Protein AF-A0A9D4TEV0-F1 (afdb_monomer)

Structure (mmCIF, N/CA/C/O backbone):
data_AF-A0A9D4TEV0-F1
#
_entry.id   AF-A0A9D4TEV0-F1
#
loop_
_atom_site.group_PDB
_atom_site.id
_atom_site.type_symbol
_atom_site.label_atom_id
_atom_site.label_alt_id
_atom_site.label_comp_id
_atom_site.label_asym_id
_atom_site.label_entity_id
_atom_site.label_seq_id
_atom_site.pdbx_PDB_ins_code
_atom_site.Cartn_x
_atom_site.Cartn_y
_atom_site.Cartn_z
_atom_site.occupancy
_atom_site.B_iso_or_equiv
_atom_site.auth_seq_id
_atom_site.auth_comp_id
_atom_site.auth_asym_id
_atom_site.auth_atom_id
_atom_site.pdbx_PDB_model_num
ATOM 1 N N . MET A 1 1 ? 20.835 -10.184 6.311 1.00 31.31 1 MET A N 1
ATOM 2 C CA . MET A 1 1 ? 21.718 -9.422 5.402 1.00 31.31 1 MET A CA 1
ATOM 3 C C . MET A 1 1 ? 20.992 -8.127 5.092 1.00 31.31 1 MET A C 1
ATOM 5 O O . MET A 1 1 ? 19.995 -8.173 4.388 1.00 31.31 1 MET A O 1
ATOM 9 N N . ASP A 1 2 ? 21.410 -7.017 5.701 1.00 34.00 2 ASP A N 1
ATOM 10 C CA . ASP A 1 2 ? 20.837 -5.696 5.425 1.00 34.00 2 ASP A CA 1
ATOM 11 C C . ASP A 1 2 ? 21.235 -5.275 4.006 1.00 34.00 2 ASP A C 1
ATOM 13 O O . ASP A 1 2 ? 22.388 -4.911 3.760 1.00 34.00 2 ASP A O 1
ATOM 17 N N . GLU A 1 3 ? 20.311 -5.341 3.049 1.00 40.03 3 GLU A N 1
ATOM 18 C CA . GLU A 1 3 ? 20.531 -4.780 1.715 1.00 40.03 3 GLU A CA 1
ATOM 19 C C . GLU A 1 3 ? 20.529 -3.248 1.803 1.00 40.03 3 GLU A C 1
ATOM 21 O O . GLU A 1 3 ? 19.513 -2.577 1.632 1.00 40.03 3 GLU A O 1
ATOM 26 N N . LYS A 1 4 ? 21.713 -2.685 2.074 1.00 40.84 4 LYS A N 1
ATOM 27 C CA . LYS A 1 4 ? 22.049 -1.266 1.903 1.00 40.84 4 LYS A CA 1
ATOM 28 C C . LYS A 1 4 ? 22.038 -0.880 0.415 1.00 40.84 4 LYS A C 1
ATOM 30 O O . LYS A 1 4 ? 23.062 -0.499 -0.147 1.00 40.84 4 LYS A O 1
ATOM 35 N N . GLY A 1 5 ? 20.887 -0.964 -0.241 1.00 58.16 5 GLY A N 1
ATOM 36 C CA . GLY A 1 5 ? 20.654 -0.199 -1.461 1.00 58.16 5 GLY A CA 1
ATOM 37 C C . GLY A 1 5 ? 20.587 1.286 -1.101 1.00 58.16 5 GLY A C 1
ATOM 38 O O . GLY A 1 5 ? 19.909 1.663 -0.145 1.00 58.16 5 GLY A O 1
ATOM 39 N N . SER A 1 6 ? 21.293 2.154 -1.828 1.00 76.38 6 SER A N 1
ATOM 40 C CA . SER A 1 6 ? 21.085 3.598 -1.676 1.00 76.38 6 SER A CA 1
ATOM 41 C C . SER A 1 6 ? 19.653 3.926 -2.110 1.00 76.38 6 SER A C 1
ATOM 43 O O . SER A 1 6 ? 19.313 3.663 -3.268 1.00 76.38 6 SER A O 1
ATOM 45 N N . TRP A 1 7 ? 18.838 4.499 -1.222 1.00 80.56 7 TRP A N 1
ATOM 46 C CA . TRP A 1 7 ? 17.516 5.017 -1.577 1.00 80.56 7 TRP A CA 1
ATOM 47 C C . TRP A 1 7 ? 17.621 5.927 -2.803 1.00 80.56 7 TRP A C 1
ATOM 49 O O . TRP A 1 7 ? 18.523 6.763 -2.892 1.00 80.56 7 TRP A O 1
ATOM 59 N N . LYS A 1 8 ? 16.717 5.737 -3.764 1.00 84.25 8 LYS A N 1
ATOM 60 C CA . LYS A 1 8 ? 16.623 6.575 -4.958 1.00 84.25 8 LYS A CA 1
ATOM 61 C C . LYS A 1 8 ? 15.383 7.435 -4.839 1.00 84.25 8 LYS A C 1
ATOM 63 O O . LYS A 1 8 ? 14.294 6.921 -4.590 1.00 84.25 8 LYS A O 1
ATOM 68 N N . GLU A 1 9 ? 15.565 8.737 -4.997 1.00 84.44 9 GLU A N 1
ATOM 69 C CA . GLU A 1 9 ? 14.445 9.664 -5.031 1.00 84.44 9 GLU A CA 1
ATOM 70 C C . GLU A 1 9 ? 13.618 9.441 -6.295 1.00 84.44 9 GLU A C 1
ATOM 72 O O . GLU A 1 9 ? 14.136 9.167 -7.383 1.00 84.44 9 GLU A O 1
ATOM 77 N N . CYS A 1 10 ? 12.309 9.545 -6.122 1.00 85.81 10 CYS A N 1
ATOM 78 C CA . CYS A 1 10 ? 11.331 9.312 -7.160 1.00 85.81 10 CYS A CA 1
ATOM 79 C C . CYS A 1 10 ? 10.208 10.332 -6.997 1.00 85.81 10 CYS A C 1
ATOM 81 O O . CYS A 1 10 ? 9.623 10.445 -5.920 1.00 85.81 10 CYS A O 1
ATOM 83 N N . THR A 1 11 ? 9.885 11.040 -8.076 1.00 89.50 11 THR A N 1
ATOM 84 C CA . THR A 1 11 ? 8.722 11.931 -8.123 1.00 89.50 11 THR A CA 1
ATOM 85 C C . THR A 1 11 ? 7.598 11.210 -8.839 1.00 89.50 11 THR A C 1
ATOM 87 O O . THR A 1 11 ? 7.809 10.681 -9.932 1.00 89.50 11 THR A O 1
ATOM 90 N N . ALA A 1 12 ? 6.409 11.193 -8.239 1.00 90.00 12 ALA A N 1
ATOM 91 C CA . ALA A 1 12 ? 5.263 10.484 -8.782 1.00 90.00 12 ALA A CA 1
ATOM 92 C C . ALA A 1 12 ? 3.974 11.307 -8.722 1.00 90.00 12 ALA A C 1
ATOM 94 O O . ALA A 1 12 ? 3.809 12.175 -7.869 1.00 90.00 12 ALA A O 1
ATOM 95 N N . THR A 1 13 ? 3.058 11.016 -9.640 1.00 91.56 13 THR A N 1
ATOM 96 C CA . THR A 1 13 ? 1.691 11.542 -9.663 1.00 91.56 13 THR A CA 1
ATOM 97 C C . THR A 1 13 ? 0.725 10.374 -9.741 1.00 91.56 13 THR A C 1
ATOM 99 O O . THR A 1 13 ? 0.861 9.519 -10.618 1.00 91.56 13 THR A O 1
ATOM 102 N N . GLN A 1 14 ? -0.259 10.361 -8.843 1.00 92.06 14 GLN A N 1
ATOM 103 C CA . GLN A 1 14 ? -1.327 9.372 -8.833 1.00 92.06 14 GLN A CA 1
ATOM 104 C C . GLN A 1 14 ? -2.679 10.032 -9.052 1.00 92.06 14 GLN A C 1
ATOM 106 O O . GLN A 1 14 ? -2.994 11.040 -8.424 1.00 92.06 14 GLN A O 1
ATOM 111 N N . ARG A 1 15 ? -3.498 9.406 -9.891 1.00 94.19 15 ARG A N 1
ATOM 112 C CA . ARG A 1 15 ? -4.936 9.645 -9.976 1.00 94.19 15 ARG A CA 1
ATOM 113 C C . ARG A 1 15 ? -5.630 8.374 -9.523 1.00 94.19 15 ARG A C 1
ATOM 115 O O . ARG A 1 15 ? -5.410 7.333 -10.130 1.00 94.19 15 ARG A O 1
ATOM 122 N N . ALA A 1 16 ? -6.414 8.444 -8.456 1.00 92.50 16 ALA A N 1
ATOM 123 C CA . ALA A 1 16 ? -7.110 7.294 -7.889 1.00 92.50 16 ALA A CA 1
ATOM 124 C C . ALA A 1 16 ? -8.613 7.564 -7.815 1.00 92.50 16 ALA A C 1
ATOM 126 O O . ALA A 1 16 ? -9.027 8.695 -7.564 1.00 92.50 16 ALA A O 1
ATOM 127 N N . CYS A 1 17 ? -9.414 6.521 -8.014 1.00 92.31 17 CYS A N 1
ATOM 128 C CA . CYS A 1 17 ? -10.841 6.542 -7.735 1.00 92.31 17 CYS A CA 1
ATOM 129 C C . CYS A 1 17 ? -11.066 6.093 -6.282 1.00 92.31 17 CYS A C 1
ATOM 131 O O . CYS A 1 17 ? -10.630 5.000 -5.918 1.00 92.31 17 CYS A O 1
ATOM 133 N N . PRO A 1 18 ? -11.740 6.894 -5.438 1.00 88.69 18 PRO A N 1
ATOM 134 C CA . PRO A 1 18 ? -12.099 6.461 -4.088 1.00 88.69 18 PRO A CA 1
ATOM 135 C C . PRO A 1 18 ? -13.281 5.483 -4.049 1.00 88.69 18 PRO A C 1
ATOM 137 O O . PRO A 1 18 ? -13.452 4.771 -3.070 1.00 88.69 18 PRO A O 1
ATOM 140 N N . LEU A 1 19 ? -14.136 5.477 -5.077 1.00 88.94 19 LEU A N 1
ATOM 141 C CA . LEU A 1 19 ? -15.405 4.734 -5.061 1.00 88.94 19 LEU A CA 1
ATOM 142 C C . LEU A 1 19 ? -15.269 3.281 -5.530 1.00 88.94 19 LEU A C 1
ATOM 144 O O . LEU A 1 19 ? -16.156 2.463 -5.285 1.00 88.94 19 LEU A O 1
ATOM 148 N N . GLU A 1 20 ? -14.169 2.954 -6.200 1.00 91.75 20 GLU A N 1
ATOM 149 C CA . GLU A 1 20 ? -13.843 1.600 -6.629 1.00 91.75 20 GLU A CA 1
ATOM 150 C C . GLU A 1 20 ? -12.326 1.423 -6.777 1.00 91.75 20 GLU A C 1
ATOM 152 O O . GLU A 1 20 ? -11.626 2.423 -6.958 1.00 91.75 20 GLU A O 1
ATOM 157 N N . PRO A 1 21 ? -11.804 0.180 -6.727 1.00 93.69 21 PRO A N 1
ATOM 158 C CA . PRO A 1 21 ? -10.376 -0.088 -6.869 1.00 93.69 21 PRO A CA 1
ATOM 159 C C . PRO A 1 21 ? -9.843 0.257 -8.259 1.00 93.69 21 PRO A C 1
ATOM 161 O O . PRO A 1 21 ? -9.755 -0.597 -9.143 1.00 93.69 21 PRO A O 1
ATOM 164 N N . ALA A 1 22 ? -9.475 1.523 -8.440 1.00 94.94 22 ALA A N 1
ATOM 165 C CA . ALA A 1 22 ? -8.886 2.024 -9.665 1.00 94.94 22 ALA A CA 1
ATOM 166 C C . ALA A 1 22 ? -7.887 3.154 -9.406 1.00 94.94 22 ALA A C 1
ATOM 168 O O . ALA A 1 22 ? -8.126 4.049 -8.591 1.00 94.94 22 ALA A O 1
ATOM 169 N N . PHE A 1 23 ? -6.768 3.128 -10.125 1.00 95.56 23 PHE A N 1
ATOM 170 C CA . PHE A 1 23 ? -5.803 4.218 -10.155 1.00 95.56 23 PHE A CA 1
ATOM 171 C C . PHE A 1 23 ? -4.889 4.148 -11.381 1.00 95.56 23 PHE A C 1
ATOM 173 O O . PHE A 1 23 ? -4.670 3.090 -11.968 1.00 95.56 23 PHE A O 1
ATOM 180 N N . VAL A 1 24 ? -4.296 5.290 -11.715 1.00 96.50 24 VAL A N 1
ATOM 181 C CA . VAL A 1 24 ? -3.139 5.402 -12.601 1.00 96.50 24 VAL A CA 1
ATOM 182 C C . VAL A 1 24 ? -2.062 6.167 -11.854 1.00 96.50 24 VAL A C 1
ATOM 184 O O . VAL A 1 24 ? -2.284 7.274 -11.361 1.00 96.50 24 VAL A O 1
ATOM 187 N N . TRP A 1 25 ? -0.887 5.568 -11.771 1.00 95.19 25 TRP A N 1
ATOM 188 C CA . TRP A 1 25 ? 0.277 6.113 -11.106 1.00 95.19 25 TRP A CA 1
ATOM 189 C C . TRP A 1 25 ? 1.408 6.221 -12.112 1.00 95.19 25 TRP A C 1
ATOM 191 O O . TRP A 1 25 ? 1.721 5.259 -12.805 1.00 95.19 25 TRP A O 1
ATOM 201 N N . THR A 1 26 ? 2.035 7.387 -12.183 1.00 94.19 26 THR A N 1
ATOM 202 C CA . THR A 1 26 ? 3.215 7.605 -13.019 1.00 94.19 26 THR A CA 1
ATOM 203 C C . THR A 1 26 ? 4.346 8.155 -12.183 1.00 94.19 26 THR A C 1
ATOM 205 O O . THR A 1 26 ? 4.120 8.926 -11.251 1.00 94.19 26 THR A O 1
ATOM 208 N N . ALA A 1 27 ? 5.568 7.773 -12.524 1.00 91.69 27 ALA A N 1
ATOM 209 C CA . ALA A 1 27 ? 6.745 8.155 -11.773 1.00 91.69 27 ALA A CA 1
ATOM 210 C C . ALA A 1 27 ? 7.963 8.379 -12.645 1.00 91.69 27 ALA A C 1
ATOM 212 O O . ALA A 1 27 ? 8.082 7.838 -13.741 1.00 91.69 27 ALA A O 1
ATOM 213 N N . THR A 1 28 ? 8.894 9.172 -12.129 1.00 91.00 28 THR A N 1
ATOM 214 C CA . THR A 1 28 ? 10.223 9.360 -12.700 1.00 91.00 28 THR A CA 1
ATOM 215 C C . THR A 1 28 ? 11.261 9.266 -11.588 1.00 91.00 28 THR A C 1
ATOM 217 O O . THR A 1 28 ? 11.162 9.970 -10.582 1.00 91.00 28 THR A O 1
ATOM 220 N N . ALA A 1 29 ? 12.266 8.415 -11.789 1.00 89.00 29 ALA A N 1
ATOM 221 C CA . ALA A 1 29 ? 13.391 8.235 -10.880 1.00 89.00 29 ALA A CA 1
ATOM 222 C C . ALA A 1 29 ? 14.716 8.346 -11.644 1.00 89.00 29 ALA A C 1
ATOM 224 O O . ALA A 1 29 ? 14.874 7.777 -12.726 1.00 89.00 29 ALA A O 1
ATOM 225 N N . ASN A 1 30 ? 15.686 9.055 -11.066 1.00 86.88 30 ASN A N 1
ATOM 226 C CA . ASN A 1 30 ? 17.046 9.141 -11.598 1.00 86.88 30 ASN A CA 1
ATOM 227 C C . ASN A 1 30 ? 17.943 8.181 -10.810 1.00 86.88 30 ASN A C 1
ATOM 229 O O . ASN A 1 30 ? 18.237 8.409 -9.638 1.00 86.88 30 ASN A O 1
ATOM 233 N N . LEU A 1 31 ? 18.358 7.082 -11.441 1.00 82.69 31 LEU A N 1
ATOM 234 C CA . LEU A 1 31 ? 19.138 6.036 -10.775 1.00 82.69 31 LEU A CA 1
ATOM 235 C C . LEU A 1 31 ? 20.632 6.394 -10.699 1.00 82.69 31 LEU A C 1
ATOM 237 O O . LEU A 1 31 ? 21.294 6.063 -9.710 1.00 82.69 31 LEU A O 1
ATOM 241 N N . ALA A 1 32 ? 21.139 7.087 -11.722 1.00 80.94 32 ALA A N 1
ATOM 242 C CA . ALA A 1 32 ? 22.512 7.574 -11.866 1.00 80.94 32 ALA A CA 1
ATOM 243 C C . ALA A 1 32 ? 22.548 8.766 -12.853 1.00 80.94 32 ALA A C 1
ATOM 245 O O . ALA A 1 32 ? 21.535 9.024 -13.515 1.00 80.94 32 ALA A O 1
ATOM 246 N N . PRO A 1 33 ? 23.677 9.494 -12.997 1.00 81.56 33 PRO A N 1
ATOM 247 C CA . PRO A 1 33 ? 23.829 10.484 -14.062 1.00 81.56 33 PRO A CA 1
ATOM 248 C C . PRO A 1 33 ? 23.479 9.873 -15.423 1.00 81.56 33 PRO A C 1
ATOM 250 O O . PRO A 1 33 ? 23.970 8.799 -15.759 1.00 81.56 33 PRO A O 1
ATOM 253 N N . LEU A 1 34 ? 22.607 10.544 -16.181 1.00 80.38 34 LEU A N 1
ATOM 254 C CA . LEU A 1 34 ? 22.083 10.086 -17.475 1.00 80.38 34 LEU A CA 1
ATOM 255 C C . LEU A 1 34 ? 21.269 8.780 -17.441 1.00 80.38 34 LEU A C 1
ATOM 257 O O . LEU A 1 34 ? 20.930 8.283 -18.505 1.00 80.38 34 LEU A O 1
ATOM 261 N N . VAL A 1 35 ? 20.911 8.224 -16.280 1.00 84.06 35 VAL A N 1
ATOM 262 C CA . VAL A 1 35 ? 20.090 7.003 -16.168 1.00 84.06 35 VAL A CA 1
ATOM 263 C C . VAL A 1 35 ? 18.768 7.351 -15.486 1.00 84.06 35 VAL A C 1
ATOM 265 O O . VAL A 1 35 ? 18.664 7.349 -14.257 1.00 84.06 35 VAL A O 1
ATOM 268 N N . THR A 1 36 ? 17.748 7.646 -16.293 1.00 87.00 36 THR A N 1
ATOM 269 C CA . THR A 1 36 ? 16.389 7.980 -15.835 1.00 87.00 36 THR A CA 1
ATOM 270 C C . THR A 1 36 ? 15.436 6.841 -16.163 1.00 87.00 36 THR A C 1
ATOM 272 O O . THR A 1 36 ? 15.426 6.362 -17.294 1.00 87.00 36 THR A O 1
ATOM 275 N N . VAL A 1 37 ? 14.593 6.442 -15.214 1.00 89.12 37 VAL A N 1
ATOM 276 C CA . VAL A 1 37 ? 13.524 5.461 -15.430 1.00 89.12 37 VAL A CA 1
ATOM 277 C C . VAL A 1 37 ? 12.175 6.129 -15.204 1.00 89.12 37 VAL A C 1
ATOM 279 O O . VAL A 1 37 ? 12.002 6.894 -14.254 1.00 89.12 37 VAL A O 1
ATOM 282 N N . LYS A 1 38 ? 11.219 5.840 -16.086 1.00 90.94 38 LYS A N 1
ATOM 283 C CA . LYS A 1 38 ? 9.821 6.248 -15.958 1.00 90.94 38 LYS A CA 1
ATOM 284 C C . LYS A 1 38 ? 8.953 5.033 -15.665 1.00 90.94 38 LYS A C 1
ATOM 286 O O . LYS A 1 38 ? 9.025 4.056 -16.402 1.00 90.94 38 LYS A O 1
ATOM 291 N N . GLY A 1 39 ? 8.164 5.102 -14.602 1.00 91.31 39 GLY A N 1
ATOM 292 C CA . GLY A 1 39 ? 7.228 4.059 -14.192 1.00 91.31 39 GLY A CA 1
ATOM 293 C C . GLY A 1 39 ? 5.786 4.450 -14.504 1.00 91.31 39 GLY A C 1
ATOM 294 O O . GLY A 1 39 ? 5.434 5.628 -14.434 1.00 91.31 39 GLY A O 1
ATOM 295 N N . CYS A 1 40 ? 4.961 3.465 -14.829 1.00 92.94 40 CYS A N 1
ATOM 296 C CA . CYS A 1 40 ? 3.516 3.556 -14.921 1.00 92.94 40 CYS A CA 1
ATOM 297 C C . CYS A 1 40 ? 2.916 2.281 -14.324 1.00 92.94 40 CYS A C 1
ATOM 299 O O . CYS A 1 40 ? 3.116 1.197 -14.869 1.00 92.94 40 CYS A O 1
ATOM 301 N N . ASP A 1 41 ? 2.179 2.429 -13.231 1.00 93.88 41 ASP A N 1
ATOM 302 C CA . ASP A 1 41 ? 1.374 1.362 -12.649 1.00 93.88 41 ASP A CA 1
ATOM 303 C C . ASP A 1 41 ? -0.092 1.766 -12.763 1.00 93.88 41 ASP A C 1
ATOM 305 O O . ASP A 1 41 ? -0.455 2.913 -12.498 1.00 93.88 41 ASP A O 1
ATOM 309 N N . SER A 1 42 ? -0.948 0.833 -13.153 1.00 95.31 42 SER A N 1
ATOM 310 C CA . SER A 1 42 ? -2.368 1.106 -13.335 1.00 95.31 42 SER A CA 1
ATOM 311 C C . SER A 1 42 ? -3.218 -0.072 -12.902 1.00 95.31 42 SER A C 1
ATOM 313 O O . SER A 1 42 ? -2.868 -1.224 -13.147 1.00 95.31 42 SER A O 1
ATOM 315 N N . LEU A 1 43 ? -4.344 0.245 -12.277 1.00 95.19 43 LEU A N 1
ATOM 316 C CA . LEU A 1 43 ? -5.460 -0.655 -12.047 1.00 95.19 43 LEU A CA 1
ATOM 317 C C . LEU A 1 43 ? -6.690 0.055 -12.608 1.00 95.19 43 LEU A C 1
ATOM 319 O O . LEU A 1 43 ? -7.144 1.036 -12.028 1.00 95.19 43 LEU A O 1
ATOM 323 N N . VAL A 1 44 ? -7.186 -0.377 -13.762 1.00 94.62 44 VAL A N 1
ATOM 324 C CA . VAL A 1 44 ? -8.334 0.244 -14.444 1.00 94.62 44 VAL A CA 1
ATOM 325 C C . VAL A 1 44 ? -9.194 -0.871 -15.016 1.00 94.62 44 VAL A C 1
ATOM 327 O O . VAL A 1 44 ? -8.662 -1.851 -15.532 1.00 94.62 44 VAL A O 1
ATOM 330 N N . ASP A 1 45 ? -10.514 -0.763 -14.868 1.00 91.06 45 ASP A N 1
ATOM 331 C CA . ASP A 1 45 ? -11.470 -1.765 -15.357 1.00 91.06 45 ASP A CA 1
ATOM 332 C C . ASP A 1 45 ? -11.104 -3.202 -14.938 1.00 91.06 45 ASP A C 1
ATOM 334 O O . ASP A 1 45 ? -11.176 -4.148 -15.720 1.00 91.06 45 ASP A O 1
ATOM 338 N N . ASN A 1 46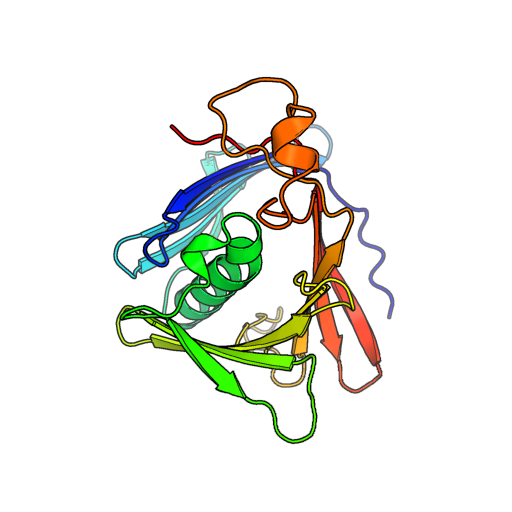 ? -10.688 -3.367 -13.675 1.00 88.38 46 ASN A N 1
ATOM 339 C CA . ASN A 1 46 ? -10.226 -4.626 -13.065 1.00 88.38 46 ASN A CA 1
ATOM 340 C C . ASN A 1 46 ? -8.904 -5.195 -13.597 1.00 88.38 46 ASN A C 1
ATOM 342 O O . ASN A 1 46 ? -8.454 -6.217 -13.069 1.00 88.38 46 ASN A O 1
ATOM 346 N N . THR A 1 47 ? -8.277 -4.542 -14.573 1.00 91.31 47 THR A N 1
ATOM 347 C CA . THR A 1 47 ? -7.021 -4.976 -15.185 1.00 91.31 47 THR A CA 1
ATOM 348 C C . THR A 1 47 ? -5.855 -4.212 -14.578 1.00 91.31 47 THR A C 1
ATOM 350 O O . THR A 1 47 ? -5.871 -2.985 -14.474 1.00 91.31 47 THR A O 1
ATOM 353 N N . GLY A 1 48 ? -4.846 -4.963 -14.149 1.00 91.75 48 GLY A N 1
ATOM 354 C CA . GLY A 1 48 ? -3.644 -4.448 -13.512 1.00 91.75 48 GLY A CA 1
ATOM 355 C C . GLY A 1 48 ? -2.455 -4.520 -14.457 1.00 91.75 48 GLY A C 1
ATOM 356 O O . GLY A 1 48 ? -2.200 -5.563 -15.062 1.00 91.75 48 GLY A O 1
ATOM 357 N N . PHE A 1 49 ? -1.700 -3.433 -14.565 1.00 92.19 49 PHE A N 1
ATOM 358 C CA . PHE A 1 49 ? -0.505 -3.392 -15.396 1.00 92.19 49 PHE A CA 1
ATOM 359 C C . PHE A 1 49 ? 0.572 -2.504 -14.785 1.00 92.19 49 PHE A C 1
ATOM 361 O O . PHE A 1 49 ? 0.296 -1.380 -14.369 1.00 92.19 49 PHE A O 1
ATOM 368 N N . CYS A 1 50 ? 1.802 -3.005 -14.786 1.00 90.75 50 CYS A N 1
ATOM 369 C CA . CYS A 1 50 ? 3.005 -2.301 -14.369 1.00 90.75 50 CYS A CA 1
ATOM 370 C C . CYS A 1 50 ? 3.958 -2.179 -15.558 1.00 90.75 50 CYS A C 1
ATOM 372 O O . CYS A 1 50 ? 4.181 -3.147 -16.289 1.00 90.75 50 CYS A O 1
ATOM 374 N N . SER A 1 51 ? 4.561 -1.009 -15.733 1.00 90.00 51 SER A N 1
ATOM 375 C CA . SER A 1 51 ? 5.520 -0.725 -16.798 1.00 90.00 51 SER A CA 1
ATOM 376 C C . SER A 1 51 ? 6.588 0.244 -16.322 1.00 90.00 51 SER A C 1
ATOM 378 O O . SER A 1 51 ? 6.291 1.293 -15.767 1.00 90.00 51 SER A O 1
ATOM 380 N N . TRP A 1 52 ? 7.843 -0.093 -16.568 1.00 86.00 52 TRP A N 1
ATOM 381 C CA . TRP A 1 52 ? 9.016 0.695 -16.233 1.00 86.00 52 TRP A CA 1
ATOM 382 C C . TRP A 1 52 ? 9.895 0.787 -17.473 1.00 86.00 52 TRP A C 1
ATOM 384 O O . TRP A 1 52 ? 10.291 -0.231 -18.041 1.00 86.00 52 TRP A O 1
ATOM 394 N N . LEU A 1 53 ? 10.193 2.011 -17.897 1.00 81.31 53 LEU A N 1
ATOM 395 C CA . LEU A 1 53 ? 10.912 2.331 -19.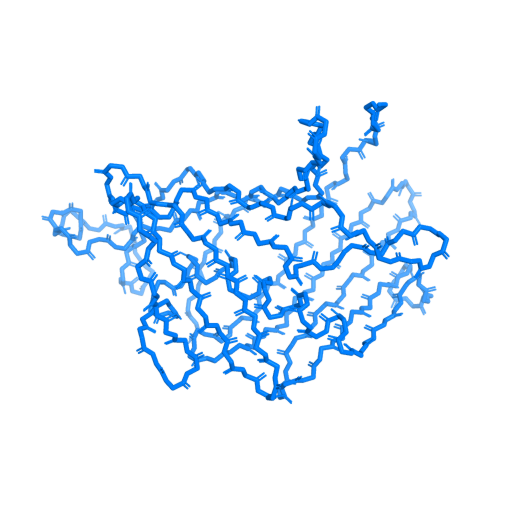126 1.00 81.31 53 LEU A CA 1
ATOM 396 C C . LEU A 1 53 ? 12.177 3.136 -18.807 1.00 81.31 53 LEU A C 1
ATOM 398 O O . LEU A 1 53 ? 12.099 4.217 -18.220 1.00 81.31 53 LEU A O 1
ATOM 402 N N . LEU A 1 54 ? 13.341 2.664 -19.246 1.00 66.31 54 LEU A N 1
ATOM 403 C CA . LEU A 1 54 ? 14.579 3.437 -19.261 1.00 66.31 54 LEU A CA 1
ATOM 404 C C . LEU A 1 54 ? 14.480 4.543 -20.325 1.00 66.31 54 LEU A C 1
ATOM 406 O O . LEU A 1 54 ? 14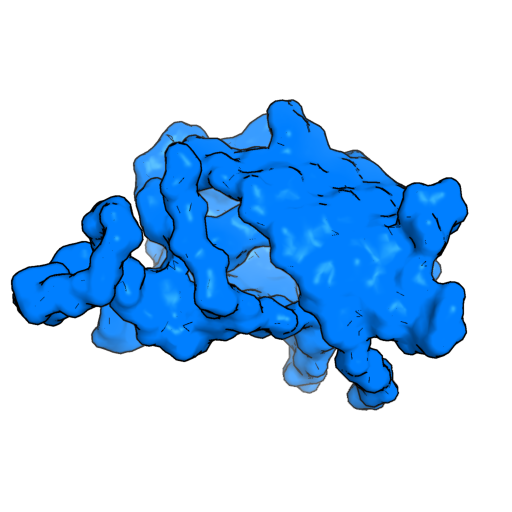.026 4.313 -21.447 1.00 66.31 54 LEU A O 1
ATOM 410 N N . TRP A 1 55 ? 14.829 5.769 -19.936 1.00 69.06 55 TRP A N 1
ATOM 411 C CA . TRP A 1 55 ? 14.655 7.010 -20.706 1.00 69.06 55 TRP A CA 1
ATOM 412 C C . TRP A 1 55 ? 13.229 7.266 -21.217 1.00 69.06 55 TRP A C 1
ATOM 414 O O . TRP A 1 55 ? 13.004 8.167 -22.020 1.00 69.06 55 TRP A O 1
ATOM 424 N N . GLY A 1 56 ? 12.243 6.513 -20.719 1.00 69.62 56 GLY A N 1
ATOM 425 C CA . GLY A 1 56 ? 10.866 6.568 -21.200 1.00 69.62 56 GLY A CA 1
ATOM 426 C C . GLY A 1 56 ? 10.615 5.853 -22.531 1.00 69.62 56 GLY A C 1
ATOM 427 O O . GLY A 1 56 ? 9.525 6.015 -23.068 1.00 69.62 56 GLY A O 1
ATOM 428 N N . SER A 1 57 ? 11.572 5.087 -23.064 1.00 68.94 57 SER A N 1
ATOM 429 C CA . SER A 1 57 ? 11.434 4.424 -24.373 1.00 68.94 57 SER A CA 1
ATOM 430 C C . SER A 1 57 ? 11.929 2.977 -24.415 1.00 68.94 57 SER A C 1
ATOM 432 O O . SER A 1 57 ? 11.395 2.187 -25.188 1.00 68.94 57 SER A O 1
ATOM 434 N N . VAL A 1 58 ? 12.906 2.599 -23.586 1.00 62.38 58 VAL A N 1
ATOM 435 C CA . VAL A 1 58 ? 13.464 1.239 -23.559 1.00 62.38 58 VAL A CA 1
ATOM 436 C C . VAL A 1 58 ? 12.824 0.448 -22.411 1.00 62.38 58 VAL A C 1
ATOM 438 O O . VAL A 1 58 ? 12.993 0.850 -21.260 1.00 62.38 58 VAL A O 1
ATOM 441 N N . PRO A 1 59 ? 12.100 -0.660 -22.657 1.00 76.62 59 PRO A N 1
ATOM 442 C CA . PRO A 1 59 ? 11.490 -1.447 -21.586 1.00 76.62 59 PRO A CA 1
ATOM 443 C C . PRO A 1 59 ? 12.523 -1.971 -20.582 1.00 76.62 59 PRO A C 1
ATOM 445 O O . PRO A 1 59 ? 13.464 -2.663 -20.960 1.00 76.62 59 PRO A O 1
ATOM 448 N N . ALA A 1 60 ? 12.335 -1.646 -19.303 1.00 75.12 60 ALA A N 1
ATOM 449 C CA . ALA A 1 60 ? 13.151 -2.137 -18.192 1.00 75.12 60 ALA A CA 1
ATOM 450 C C . ALA A 1 60 ? 12.434 -3.259 -17.426 1.00 75.12 60 ALA A C 1
ATOM 452 O O . ALA A 1 60 ? 13.032 -4.287 -17.124 1.00 75.12 60 ALA A O 1
ATOM 453 N N . ALA A 1 61 ? 11.142 -3.084 -17.145 1.00 78.31 61 ALA A N 1
ATOM 454 C CA . ALA A 1 61 ? 10.278 -4.121 -16.593 1.00 78.31 61 ALA A CA 1
ATOM 455 C C . ALA A 1 61 ? 8.835 -3.853 -17.017 1.00 78.31 61 ALA A C 1
ATOM 457 O O . ALA A 1 61 ? 8.400 -2.709 -17.030 1.00 78.31 61 ALA A O 1
ATOM 458 N N . SER A 1 62 ? 8.073 -4.885 -17.354 1.00 84.25 62 SER A N 1
ATOM 459 C CA . SER A 1 62 ? 6.630 -4.745 -17.540 1.00 84.25 62 SER A CA 1
ATOM 460 C C . SER A 1 62 ? 5.932 -6.048 -17.198 1.00 84.25 62 SER A C 1
ATOM 462 O O . SER A 1 62 ? 6.539 -7.119 -17.280 1.00 84.25 62 SER A O 1
ATOM 464 N N . GLY A 1 63 ? 4.678 -5.961 -16.780 1.00 82.75 63 GLY A N 1
ATOM 465 C CA . GLY A 1 63 ? 3.907 -7.140 -16.436 1.00 82.75 63 GLY A CA 1
ATOM 466 C C . GLY A 1 63 ? 2.494 -6.803 -16.000 1.00 82.75 63 GLY A C 1
ATOM 467 O O . GLY A 1 63 ? 2.249 -5.788 -15.353 1.00 82.75 63 GLY A O 1
ATOM 468 N N . GLY A 1 64 ? 1.581 -7.694 -16.356 1.00 87.12 64 GLY A N 1
ATOM 469 C CA . GLY A 1 64 ? 0.238 -7.775 -15.798 1.00 87.12 64 GLY A CA 1
ATOM 470 C C . GLY A 1 64 ? -0.032 -9.205 -15.343 1.00 87.12 64 GLY A C 1
ATOM 471 O O . GLY A 1 64 ? 0.903 -9.980 -15.122 1.00 87.12 64 GLY A O 1
ATOM 472 N N . GLY A 1 65 ? -1.307 -9.561 -15.256 1.00 88.81 65 GLY A N 1
ATOM 473 C CA . GLY A 1 65 ? -1.744 -10.884 -14.828 1.00 88.81 65 GLY A CA 1
ATOM 474 C C . GLY A 1 65 ? -2.199 -10.906 -13.375 1.00 88.81 65 GLY A C 1
ATOM 475 O O . GLY A 1 65 ? -2.106 -9.912 -12.651 1.00 88.81 65 GLY A O 1
ATOM 476 N N . ARG A 1 66 ? -2.705 -12.068 -12.961 1.00 89.56 66 ARG A N 1
ATOM 477 C CA . ARG A 1 66 ? -3.494 -12.231 -11.733 1.00 89.56 66 ARG A CA 1
ATOM 478 C C . ARG A 1 66 ? -2.739 -11.806 -10.479 1.00 89.56 66 ARG A C 1
ATOM 480 O O . ARG A 1 66 ? -3.316 -11.190 -9.591 1.00 89.56 66 ARG A O 1
ATOM 487 N N . GLU A 1 67 ? -1.449 -12.105 -10.410 1.00 88.94 67 GLU A N 1
ATOM 488 C CA . GLU A 1 67 ? -0.606 -11.794 -9.259 1.00 88.94 67 GLU A CA 1
ATOM 489 C C . GLU A 1 67 ? -0.333 -10.289 -9.147 1.00 88.94 67 GLU A C 1
ATOM 491 O O . GLU A 1 67 ? -0.384 -9.723 -8.055 1.00 88.94 67 GLU A O 1
ATOM 496 N N . VAL A 1 68 ? -0.095 -9.623 -10.282 1.00 88.50 68 VAL A N 1
ATOM 497 C CA . VAL A 1 68 ? 0.079 -8.163 -10.342 1.00 88.50 68 VAL A CA 1
ATOM 498 C C . VAL A 1 68 ? -1.230 -7.472 -9.970 1.00 88.50 68 VAL A C 1
ATOM 500 O O . VAL A 1 68 ? -1.255 -6.581 -9.127 1.00 88.50 68 VAL A O 1
ATOM 503 N N . GLU A 1 69 ? -2.335 -7.930 -10.543 1.00 92.31 69 GLU A N 1
ATOM 504 C CA . GLU A 1 69 ? -3.693 -7.470 -10.262 1.00 92.31 69 GLU A CA 1
ATOM 505 C C . GLU A 1 69 ? -4.090 -7.587 -8.785 1.00 92.31 69 GLU A C 1
ATOM 507 O O . GLU A 1 69 ? -4.743 -6.687 -8.248 1.00 92.31 69 GLU A O 1
ATOM 512 N N . GLN A 1 70 ? -3.699 -8.678 -8.127 1.00 93.19 70 GLN A N 1
ATOM 513 C CA . GLN A 1 70 ? -3.896 -8.893 -6.695 1.00 93.19 70 GLN A CA 1
ATOM 514 C C . GLN A 1 70 ? -3.100 -7.874 -5.866 1.00 93.19 70 GLN A C 1
ATOM 516 O O . GLN A 1 70 ? -3.677 -7.167 -5.035 1.00 93.19 70 GLN A O 1
ATOM 521 N N . SER A 1 71 ? -1.800 -7.726 -6.137 1.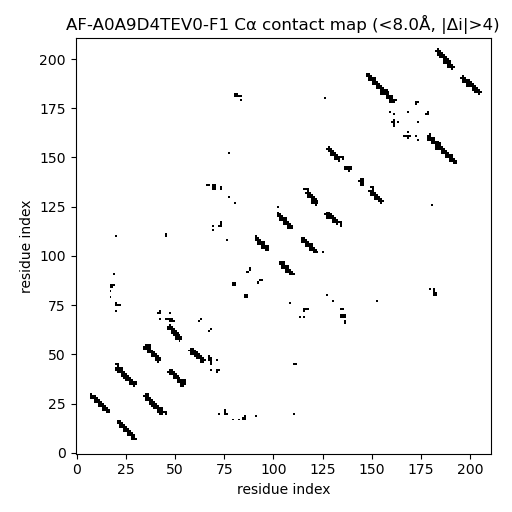00 91.56 71 SER A N 1
ATOM 522 C CA . SER A 1 71 ? -0.948 -6.758 -5.434 1.00 91.56 71 SER A CA 1
ATOM 523 C C . SER A 1 71 ? -1.384 -5.307 -5.674 1.00 91.56 71 SER A C 1
ATOM 525 O O . SER A 1 71 ? -1.366 -4.502 -4.746 1.00 91.56 71 SER A O 1
ATOM 527 N N . LEU A 1 72 ? -1.849 -4.952 -6.876 1.00 93.31 72 LEU A N 1
ATOM 528 C CA . LEU A 1 72 ? -2.349 -3.602 -7.164 1.00 93.31 72 LEU A CA 1
ATOM 529 C C . LEU A 1 72 ? -3.665 -3.292 -6.433 1.00 93.31 72 LEU A C 1
ATOM 531 O O . LEU A 1 72 ? -3.847 -2.160 -5.989 1.00 93.31 72 LEU A O 1
ATOM 535 N N . ARG A 1 73 ? -4.555 -4.277 -6.231 1.00 95.06 73 ARG A N 1
ATOM 536 C CA . ARG A 1 73 ? -5.754 -4.104 -5.382 1.00 95.06 73 ARG A CA 1
ATOM 537 C C . ARG A 1 73 ? -5.380 -3.853 -3.925 1.00 95.06 73 ARG A C 1
ATOM 539 O O . ARG A 1 73 ? -5.952 -2.972 -3.290 1.00 95.06 73 ARG A O 1
ATOM 546 N N . LEU A 1 74 ? -4.396 -4.584 -3.407 1.00 95.06 74 LEU A N 1
ATOM 547 C CA . LEU A 1 74 ? -3.882 -4.368 -2.053 1.00 95.06 74 LEU A CA 1
ATOM 548 C C . LEU A 1 74 ? -3.144 -3.041 -1.911 1.00 95.06 74 LEU A C 1
ATOM 550 O O . LEU A 1 74 ? -3.245 -2.409 -0.867 1.00 95.06 74 LEU A O 1
ATOM 554 N N . ARG A 1 75 ? -2.445 -2.585 -2.955 1.00 94.81 75 ARG A N 1
ATOM 555 C CA . ARG A 1 75 ? -1.874 -1.237 -2.999 1.00 94.81 75 ARG A CA 1
ATOM 556 C C . ARG A 1 75 ? -2.968 -0.176 -2.941 1.00 94.81 75 ARG A C 1
ATOM 558 O O . ARG A 1 75 ? -2.874 0.725 -2.118 1.00 94.81 75 ARG A O 1
ATOM 565 N N . TRP A 1 76 ? -4.017 -0.306 -3.754 1.00 95.44 76 TRP A N 1
ATOM 566 C CA . TRP A 1 76 ? -5.163 0.602 -3.686 1.00 95.44 76 TRP A CA 1
ATOM 567 C C . TRP A 1 76 ? -5.780 0.611 -2.279 1.00 95.44 76 TRP A C 1
ATOM 569 O O . TRP A 1 76 ? -5.988 1.682 -1.719 1.00 95.44 76 TRP A O 1
ATOM 579 N N . LEU A 1 77 ? -5.977 -0.562 -1.664 1.00 96.31 77 LEU A N 1
ATOM 580 C CA . LEU A 1 77 ? -6.504 -0.673 -0.299 1.00 96.31 77 LEU A CA 1
ATOM 581 C C . LEU A 1 77 ? -5.566 -0.038 0.743 1.00 96.31 77 LEU A C 1
ATOM 583 O O . LEU A 1 77 ? -6.031 0.655 1.644 1.00 96.31 77 LEU A O 1
ATOM 587 N N . ALA A 1 78 ? -4.250 -0.215 0.598 1.00 95.50 78 ALA A N 1
ATOM 588 C CA . ALA A 1 78 ? -3.251 0.406 1.465 1.00 95.50 78 ALA A CA 1
ATOM 589 C C . ALA A 1 78 ? -3.266 1.934 1.382 1.00 95.50 78 ALA A C 1
ATOM 591 O O . ALA A 1 78 ? -2.971 2.608 2.366 1.00 95.50 78 ALA A O 1
ATOM 592 N N . GLU A 1 79 ? -3.558 2.476 0.204 1.00 94.12 79 GLU A N 1
ATOM 593 C CA . GLU A 1 79 ? -3.575 3.912 -0.061 1.00 94.12 79 GLU A CA 1
ATOM 594 C C . GLU A 1 79 ? -4.967 4.535 0.148 1.00 94.12 79 GLU A C 1
ATOM 596 O O . GLU A 1 79 ? -5.086 5.757 0.224 1.00 94.12 79 GLU A O 1
ATOM 601 N N . ALA A 1 80 ? -6.016 3.724 0.333 1.00 93.12 80 ALA A N 1
ATOM 602 C CA . ALA A 1 80 ? -7.380 4.178 0.612 1.00 93.12 80 ALA A CA 1
ATOM 603 C C . ALA A 1 80 ? -7.492 5.000 1.912 1.00 93.12 80 ALA A C 1
ATOM 605 O O . ALA A 1 80 ? -8.404 5.810 2.051 1.00 93.12 80 ALA A O 1
ATOM 606 N N . VAL A 1 81 ? -6.525 4.889 2.831 1.00 91.94 81 VAL A N 1
ATOM 607 C CA . VAL A 1 81 ? -6.399 5.764 4.018 1.00 91.94 81 VAL A CA 1
ATOM 608 C C . VAL A 1 81 ? -6.211 7.246 3.667 1.00 91.94 81 VAL A C 1
ATOM 610 O O . VAL A 1 81 ? -6.494 8.116 4.487 1.00 91.94 81 VAL A O 1
ATOM 613 N N . CYS A 1 82 ? -5.752 7.552 2.451 1.00 87.31 82 CYS A N 1
ATOM 614 C CA . CYS A 1 82 ? -5.662 8.917 1.929 1.00 87.31 82 CYS A CA 1
ATOM 615 C C . CYS A 1 82 ? -7.024 9.459 1.469 1.00 87.31 82 CYS A C 1
ATOM 617 O O . CYS A 1 82 ? -7.162 10.661 1.248 1.00 87.31 82 CYS A O 1
ATOM 619 N N . PHE A 1 83 ? -8.022 8.582 1.324 1.00 86.31 83 PHE A N 1
ATOM 620 C CA . PHE A 1 83 ? -9.378 8.890 0.878 1.00 86.31 83 PHE A CA 1
ATOM 621 C C . PHE A 1 83 ? -10.390 8.157 1.772 1.00 86.31 83 PHE A C 1
ATOM 623 O O . PHE A 1 83 ? -10.991 7.186 1.322 1.00 86.31 83 PHE A O 1
ATOM 630 N N . PRO A 1 84 ? -10.596 8.559 3.039 1.00 82.88 84 PRO A N 1
ATOM 631 C CA . PRO A 1 84 ? -11.273 7.701 4.022 1.00 82.88 84 PRO A CA 1
ATOM 632 C C . PRO A 1 84 ? -12.688 7.235 3.654 1.00 82.88 84 PRO A C 1
ATOM 634 O O . PRO A 1 84 ? -13.113 6.173 4.099 1.00 82.88 84 PRO A O 1
ATOM 637 N N . GLN A 1 85 ? -13.395 7.940 2.767 1.00 85.19 85 GLN A N 1
ATOM 638 C CA . GLN A 1 85 ? -14.653 7.464 2.186 1.00 85.19 85 GLN A CA 1
ATOM 639 C C . GLN A 1 85 ? -14.526 6.129 1.423 1.00 85.19 85 GLN A C 1
ATOM 641 O O . GLN A 1 85 ? -15.488 5.370 1.370 1.00 85.19 85 GLN A O 1
ATOM 646 N N . ALA A 1 86 ? -13.351 5.819 0.868 1.00 91.06 86 ALA A N 1
ATOM 647 C CA . ALA A 1 86 ? -13.043 4.557 0.191 1.00 91.06 86 ALA A CA 1
ATOM 648 C C . ALA A 1 86 ? -13.0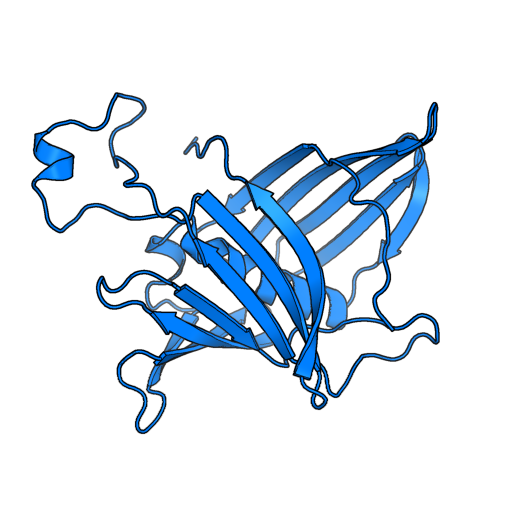14 3.356 1.150 1.00 91.06 86 ALA A C 1
ATOM 650 O O . ALA A 1 86 ? -13.138 2.214 0.712 1.00 91.06 86 ALA A O 1
ATOM 651 N N . LEU A 1 87 ? -12.854 3.613 2.454 1.00 92.81 87 LEU A N 1
ATOM 652 C CA . LEU A 1 87 ? -12.829 2.593 3.502 1.00 92.81 87 LEU A CA 1
ATOM 653 C C . LEU A 1 87 ? -14.218 2.305 4.091 1.00 92.81 87 LEU A C 1
ATOM 655 O O . LEU A 1 87 ? -14.351 1.402 4.916 1.00 92.81 87 LEU A O 1
ATOM 659 N N . LEU A 1 88 ? -15.263 3.030 3.677 1.00 92.88 88 LEU A N 1
ATOM 660 C CA . LEU A 1 88 ? -16.626 2.740 4.116 1.00 92.88 88 LEU A CA 1
ATOM 661 C C . LEU A 1 88 ? -17.107 1.387 3.560 1.00 92.88 88 LEU A C 1
ATOM 663 O O . LEU A 1 88 ? -16.770 1.035 2.423 1.00 92.88 88 LEU A O 1
ATOM 667 N N . PRO A 1 89 ? -17.932 0.637 4.320 1.00 95.12 89 PRO A N 1
ATOM 668 C CA . PRO A 1 89 ? -18.587 -0.555 3.803 1.00 95.12 89 PRO A CA 1
ATOM 669 C C . PRO A 1 89 ? -19.312 -0.260 2.487 1.00 95.12 89 PRO A C 1
ATOM 671 O O . PRO A 1 89 ? -20.058 0.713 2.368 1.00 95.12 89 PRO A O 1
ATOM 674 N N . SER A 1 90 ? -19.088 -1.105 1.489 1.00 94.25 90 SER A N 1
ATOM 675 C CA . SER A 1 90 ? -19.625 -0.931 0.144 1.00 94.25 90 SER A CA 1
ATOM 676 C C . SER A 1 90 ? -19.932 -2.283 -0.493 1.00 94.25 90 SER A C 1
ATOM 678 O O . SER A 1 90 ? -19.778 -3.338 0.121 1.00 94.25 90 SER A O 1
ATOM 680 N N . ARG A 1 91 ? -20.331 -2.272 -1.769 1.00 93.75 91 ARG A N 1
ATOM 681 C CA . ARG A 1 91 ? -20.492 -3.506 -2.555 1.00 93.75 91 ARG A CA 1
ATOM 682 C C . ARG A 1 91 ? -19.182 -4.287 -2.748 1.00 93.75 91 ARG A C 1
ATOM 684 O O . ARG A 1 91 ? -19.242 -5.456 -3.110 1.00 93.75 91 ARG A O 1
ATOM 691 N N . PHE A 1 92 ? -18.024 -3.647 -2.558 1.00 95.00 92 PHE A N 1
ATOM 692 C CA . PHE A 1 92 ? -16.706 -4.250 -2.791 1.00 95.00 92 PHE A CA 1
ATOM 693 C C . PHE A 1 92 ? -15.921 -4.496 -1.507 1.00 95.00 92 PHE A C 1
ATOM 695 O O . PHE A 1 92 ? -15.153 -5.451 -1.444 1.00 95.00 92 PHE A O 1
ATOM 702 N N . LEU A 1 93 ? -16.096 -3.636 -0.504 1.00 97.19 93 LEU A N 1
ATOM 703 C CA . LEU A 1 93 ? -15.340 -3.664 0.740 1.00 97.19 93 LEU A CA 1
ATOM 704 C C . LEU A 1 93 ? -16.270 -3.970 1.910 1.00 97.19 93 LEU A C 1
ATOM 706 O O . LEU A 1 93 ? -17.253 -3.263 2.130 1.00 97.19 93 LEU A O 1
ATOM 710 N N . ARG A 1 94 ? -15.917 -4.987 2.692 1.00 97.62 94 ARG A N 1
ATOM 711 C CA . ARG A 1 94 ? -16.531 -5.259 3.995 1.00 97.62 94 ARG A CA 1
ATOM 712 C C . ARG A 1 94 ? -15.462 -5.362 5.074 1.00 97.62 94 ARG A C 1
ATOM 714 O O . ARG A 1 94 ? -14.300 -5.626 4.769 1.00 97.62 94 ARG A O 1
ATOM 721 N N . TRP A 1 95 ? -15.891 -5.209 6.318 1.00 98.19 95 TRP A N 1
ATOM 722 C CA . TRP A 1 95 ? -15.037 -5.307 7.493 1.00 98.19 95 TRP A CA 1
ATOM 723 C C . TRP A 1 95 ? -15.475 -6.471 8.376 1.00 98.19 95 TRP A C 1
ATOM 725 O O . TRP A 1 95 ? -16.668 -6.659 8.613 1.00 98.19 95 TRP A O 1
ATOM 735 N N . GLU A 1 96 ? -14.505 -7.242 8.851 1.00 98.06 96 GLU A N 1
ATOM 736 C CA . GLU A 1 96 ? -14.670 -8.355 9.784 1.00 98.06 96 GLU A CA 1
ATOM 737 C C . GLU A 1 96 ? -13.895 -8.017 11.072 1.00 98.06 96 GLU A C 1
ATOM 739 O O . GLU A 1 96 ? -12.783 -7.486 11.023 1.00 98.06 96 GLU A O 1
ATOM 744 N N . ALA A 1 97 ? -14.495 -8.263 12.240 1.00 97.25 97 ALA A N 1
ATOM 745 C CA . ALA A 1 97 ? -13.821 -8.034 13.517 1.00 97.25 97 ALA A CA 1
ATOM 746 C C . ALA A 1 97 ? -12.697 -9.061 13.718 1.00 97.25 97 ALA A C 1
ATOM 748 O O . ALA A 1 97 ? -12.871 -10.238 13.400 1.00 97.25 97 ALA A O 1
ATOM 749 N N . VAL A 1 98 ? -11.569 -8.632 14.290 1.00 97.31 98 VAL A N 1
ATOM 750 C CA . VAL A 1 98 ? -10.492 -9.543 14.696 1.00 97.31 98 VAL A CA 1
ATOM 751 C C . VAL A 1 98 ? -10.697 -9.907 16.166 1.00 97.31 98 VAL A C 1
ATOM 753 O O . VAL A 1 98 ? -10.701 -9.043 17.043 1.00 97.31 98 VAL A O 1
ATOM 756 N N . GLU A 1 99 ? -10.905 -11.193 16.446 1.00 95.12 99 GLU A N 1
ATOM 757 C CA . GLU A 1 99 ? -11.222 -11.671 17.794 1.00 95.12 99 GLU A CA 1
ATOM 758 C C . GLU A 1 99 ? -10.131 -11.288 18.810 1.00 95.12 99 GLU A C 1
ATOM 760 O O . GLU A 1 99 ? -8.938 -11.504 18.588 1.00 95.12 99 GLU A O 1
ATOM 765 N N . GLY A 1 100 ? -10.548 -10.695 19.933 1.00 94.31 100 GLY A N 1
ATOM 766 C CA . GLY A 1 100 ? -9.644 -10.262 21.001 1.00 94.31 100 GLY A CA 1
ATOM 767 C C . GLY A 1 100 ? -8.761 -9.052 20.665 1.00 94.31 100 GLY A C 1
ATOM 768 O O . GLY A 1 100 ? -7.862 -8.747 21.445 1.00 94.31 100 GLY A O 1
ATOM 769 N N . GLN A 1 101 ? -8.990 -8.364 19.538 1.00 94.94 101 GLN A N 1
ATOM 770 C CA . GLN A 1 101 ? -8.201 -7.207 19.098 1.00 94.94 101 GLN A CA 1
ATOM 771 C C . GLN A 1 101 ? -9.098 -5.985 18.836 1.00 94.94 101 GLN A C 1
ATOM 773 O O . GLN A 1 101 ? -9.517 -5.733 17.712 1.00 94.94 101 GLN A O 1
ATOM 778 N N . GLU A 1 102 ? -9.373 -5.182 19.867 1.00 93.19 102 GLU A N 1
ATOM 779 C CA . GLU A 1 102 ? -10.290 -4.027 19.763 1.00 93.19 102 GLU A CA 1
ATOM 780 C C . GLU A 1 102 ? -9.824 -2.933 18.787 1.00 93.19 102 GLU A C 1
ATOM 782 O O . GLU A 1 102 ? -10.645 -2.216 18.224 1.00 93.19 102 GLU A O 1
ATOM 787 N N . GLN A 1 103 ? -8.511 -2.801 18.574 1.00 96.19 103 GLN A N 1
ATOM 788 C CA . GLN A 1 103 ? -7.924 -1.822 17.649 1.00 96.19 103 GLN A CA 1
ATOM 789 C C . GLN A 1 103 ? -7.587 -2.430 16.282 1.00 96.19 103 GLN A C 1
ATOM 791 O O . GLN A 1 103 ? -6.833 -1.819 15.522 1.00 96.19 103 GLN A O 1
ATOM 796 N N . GLU A 1 104 ? -8.099 -3.622 15.958 1.00 97.94 104 GLU A N 1
ATOM 797 C CA . GLU A 1 104 ? -7.867 -4.266 14.667 1.00 97.94 104 GLU A CA 1
ATOM 798 C C . GLU A 1 104 ? -9.159 -4.703 13.974 1.00 97.94 104 GLU A C 1
ATOM 800 O O . GLU A 1 104 ? -10.107 -5.175 14.596 1.00 97.94 104 GLU A O 1
ATOM 805 N N . ALA A 1 105 ? -9.173 -4.579 12.649 1.00 98.06 105 ALA A N 1
ATOM 806 C CA . ALA A 1 105 ? -10.256 -5.071 11.808 1.00 98.06 105 ALA A CA 1
ATOM 807 C C . ALA A 1 105 ? -9.697 -5.612 10.489 1.00 98.06 105 ALA A C 1
ATOM 809 O O . ALA A 1 105 ? -8.744 -5.062 9.930 1.00 98.06 105 ALA A O 1
ATOM 810 N N . GLU A 1 106 ? -10.290 -6.686 9.979 1.00 98.44 106 GLU A N 1
ATOM 811 C CA . GLU A 1 106 ? -9.944 -7.256 8.684 1.00 98.44 106 GLU A CA 1
ATOM 812 C C . GLU A 1 106 ? -10.806 -6.618 7.590 1.00 98.44 106 GLU A C 1
ATOM 814 O O . GLU A 1 106 ? -12.029 -6.749 7.569 1.00 98.44 106 GLU A O 1
ATOM 819 N N . ALA A 1 107 ? -10.155 -5.929 6.662 1.00 98.25 107 ALA A N 1
ATOM 820 C CA . ALA A 1 107 ? -10.747 -5.470 5.420 1.00 98.25 107 ALA A CA 1
ATOM 821 C C . ALA A 1 107 ? -10.756 -6.621 4.412 1.00 98.25 107 ALA A C 1
ATOM 823 O O . ALA A 1 107 ? -9.701 -7.161 4.069 1.00 98.25 107 ALA A O 1
ATOM 824 N N . VAL A 1 108 ? -11.935 -6.950 3.885 1.00 98.19 108 VAL A N 1
ATOM 825 C CA . VAL A 1 108 ? -12.088 -7.905 2.786 1.00 98.19 108 VAL A CA 1
ATOM 826 C C . VAL A 1 108 ? -12.587 -7.174 1.549 1.00 98.19 108 VAL A C 1
ATOM 828 O O . VAL A 1 108 ? -13.736 -6.727 1.495 1.00 98.19 108 VAL A O 1
ATOM 831 N N . LEU A 1 109 ? -11.714 -7.066 0.549 1.00 97.38 109 LEU A N 1
ATOM 832 C CA . LEU A 1 109 ? -11.968 -6.374 -0.708 1.00 97.38 109 LEU A CA 1
ATOM 833 C C . LEU A 1 109 ? -12.174 -7.394 -1.829 1.00 97.38 109 LEU A C 1
ATOM 835 O O . LEU A 1 109 ? -11.279 -8.174 -2.141 1.00 97.38 109 LEU A O 1
ATOM 839 N N . THR A 1 110 ? -13.342 -7.376 -2.467 1.00 96.06 110 THR A N 1
ATOM 840 C CA . THR A 1 110 ? -13.652 -8.211 -3.635 1.00 96.06 110 THR A CA 1
ATOM 841 C C . THR A 1 110 ? -13.987 -7.336 -4.835 1.00 96.06 110 THR A C 1
ATOM 843 O O . THR A 1 110 ? -14.973 -6.602 -4.824 1.00 96.06 110 THR A O 1
ATOM 846 N N . TYR A 1 111 ? -13.173 -7.423 -5.888 1.00 92.94 111 TYR A N 1
ATOM 847 C CA . TYR A 1 111 ? -13.341 -6.621 -7.100 1.00 92.94 111 TYR A CA 1
ATOM 848 C C . TYR A 1 111 ? -12.810 -7.363 -8.331 1.00 92.94 111 TYR A C 1
ATOM 850 O O . TYR A 1 111 ? -11.678 -7.853 -8.329 1.00 92.94 111 TYR A O 1
ATOM 858 N N . GLY A 1 112 ? -13.624 -7.474 -9.384 1.00 88.62 112 GLY A N 1
ATOM 859 C CA . GLY A 1 112 ? -13.244 -8.172 -10.620 1.00 88.62 112 GLY A CA 1
ATOM 860 C C . GLY A 1 112 ? -12.967 -9.665 -10.441 1.00 88.62 112 GL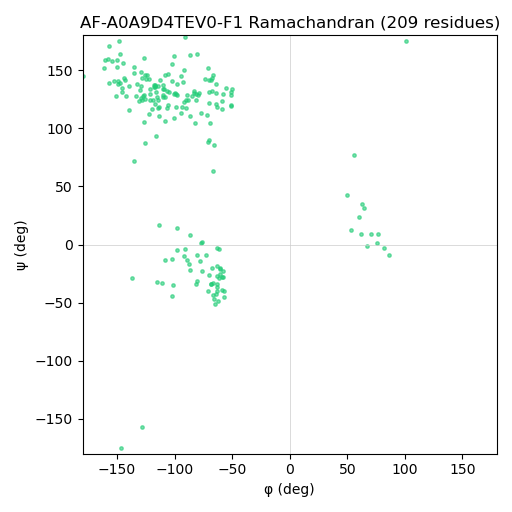Y A C 1
ATOM 861 O O . GLY A 1 112 ? -12.045 -10.189 -11.052 1.00 88.62 112 GLY A O 1
ATOM 862 N N . GLY A 1 113 ? -13.702 -10.340 -9.550 1.00 88.75 113 GLY A N 1
ATOM 863 C CA . GLY A 1 113 ? -13.526 -11.772 -9.271 1.00 88.75 113 GLY A CA 1
ATOM 864 C C . GLY A 1 113 ? -12.303 -12.126 -8.415 1.00 88.75 113 GLY A C 1
ATOM 865 O O . GLY A 1 113 ? -12.090 -13.300 -8.123 1.00 88.75 113 GLY A O 1
ATOM 866 N N . VAL A 1 114 ? -11.522 -11.133 -7.981 1.00 91.38 114 VAL A N 1
ATOM 867 C CA . VAL A 1 114 ? -10.385 -11.308 -7.069 1.00 91.38 114 VAL A CA 1
ATOM 868 C C . VAL A 1 114 ? -10.779 -10.809 -5.683 1.00 91.38 114 VAL A C 1
ATOM 870 O O . VAL A 1 114 ? -11.310 -9.706 -5.547 1.00 91.38 114 VAL A O 1
ATOM 873 N N . CYS A 1 115 ? -10.517 -11.627 -4.665 1.00 95.38 115 CYS A N 1
ATOM 874 C CA . CYS A 1 115 ? -10.721 -11.304 -3.257 1.00 95.38 115 CYS A CA 1
ATOM 875 C C . CYS A 1 115 ? -9.355 -11.162 -2.582 1.00 95.38 115 CYS A C 1
ATOM 877 O O . CYS A 1 115 ? -8.520 -12.053 -2.725 1.00 95.38 115 CYS A O 1
ATOM 879 N N . VAL A 1 116 ? -9.141 -10.054 -1.875 1.00 96.19 116 VAL A N 1
ATOM 880 C CA . VAL A 1 116 ? -7.932 -9.793 -1.087 1.00 96.19 116 VAL A CA 1
ATOM 881 C C . VAL A 1 116 ? -8.307 -9.363 0.323 1.00 96.19 116 VAL A C 1
ATOM 883 O O . VAL A 1 116 ? -9.347 -8.732 0.538 1.00 96.19 116 VAL A O 1
ATOM 886 N N . ARG A 1 117 ? -7.452 -9.705 1.283 1.00 97.94 117 ARG A N 1
ATOM 887 C CA . ARG A 1 117 ? -7.663 -9.457 2.708 1.00 97.94 117 ARG A CA 1
ATOM 888 C C . ARG A 1 117 ? -6.502 -8.681 3.304 1.00 97.94 117 ARG A C 1
ATOM 890 O O . ARG A 1 117 ? -5.345 -8.913 2.955 1.00 97.94 117 ARG A O 1
ATOM 897 N N . ALA A 1 118 ? -6.793 -7.765 4.216 1.00 98.19 118 ALA A N 1
ATOM 898 C CA . ALA A 1 118 ? -5.768 -7.059 4.973 1.00 98.19 118 ALA A CA 1
ATOM 899 C C . ALA A 1 118 ? -6.276 -6.685 6.363 1.00 98.19 118 ALA A C 1
ATOM 901 O O . ALA A 1 118 ? -7.400 -6.217 6.510 1.00 98.19 118 ALA A O 1
ATOM 902 N N . ILE A 1 119 ? -5.436 -6.843 7.383 1.00 98.50 119 ILE A N 1
ATOM 903 C CA . ILE A 1 119 ? -5.759 -6.413 8.742 1.00 98.50 119 ILE A CA 1
ATOM 904 C C . ILE A 1 119 ? -5.246 -4.992 8.935 1.00 98.50 119 ILE A C 1
ATOM 906 O O . ILE A 1 119 ? -4.048 -4.727 8.797 1.00 98.50 119 ILE A O 1
ATOM 910 N N . PHE A 1 120 ? -6.152 -4.090 9.285 1.00 98.38 120 PHE A N 1
ATOM 911 C CA . PHE A 1 120 ? -5.827 -2.742 9.718 1.00 98.38 120 PHE A CA 1
ATOM 912 C C . PHE A 1 120 ? -5.708 -2.705 11.232 1.00 98.38 120 PHE A C 1
ATOM 914 O O . PHE A 1 120 ? -6.508 -3.312 11.937 1.00 98.38 120 PHE A O 1
ATOM 921 N N . ARG A 1 121 ? -4.716 -1.957 11.713 1.00 97.94 121 ARG A N 1
ATOM 922 C CA . ARG A 1 121 ? -4.587 -1.547 13.109 1.00 97.94 121 ARG A CA 1
ATOM 923 C C . ARG A 1 121 ? -4.835 -0.052 13.197 1.00 97.94 121 ARG A C 1
ATOM 925 O O . ARG A 1 121 ? -4.227 0.707 12.436 1.00 97.94 121 ARG A O 1
ATOM 932 N N . PHE A 1 122 ? -5.642 0.359 14.157 1.00 95.62 122 PHE A N 1
ATOM 933 C CA . PHE A 1 122 ? -5.931 1.754 14.455 1.00 95.62 122 PHE A CA 1
ATOM 934 C C . PHE A 1 122 ? -5.133 2.213 15.682 1.00 95.62 122 PHE A C 1
ATOM 936 O O . PHE A 1 122 ? -4.647 1.394 16.461 1.00 95.62 122 PHE A O 1
ATOM 943 N N . ASP A 1 123 ? -4.883 3.515 15.803 1.00 93.88 123 ASP A N 1
ATOM 944 C CA . ASP A 1 123 ? -4.293 4.091 17.012 1.00 93.88 123 ASP A CA 1
ATOM 945 C C . ASP A 1 123 ? -5.372 4.528 18.014 1.00 93.88 123 ASP A C 1
ATOM 947 O O . ASP A 1 123 ? -6.565 4.453 17.748 1.00 93.88 123 ASP A O 1
ATOM 951 N N . ARG A 1 124 ? -4.948 5.036 19.177 1.00 91.88 124 ARG A N 1
ATOM 952 C CA . ARG A 1 124 ? -5.847 5.547 20.231 1.00 91.88 124 ARG A CA 1
ATOM 953 C C . ARG A 1 124 ? -6.731 6.740 19.822 1.00 91.88 124 ARG A C 1
ATOM 955 O O . ARG A 1 124 ? -7.457 7.254 20.664 1.00 91.88 124 ARG A O 1
ATOM 962 N N . PHE A 1 125 ? -6.565 7.254 18.606 1.00 88.31 125 PHE A N 1
ATOM 963 C CA . PHE A 1 125 ? -7.363 8.331 18.025 1.00 88.31 125 PHE A CA 1
ATOM 964 C C . PHE A 1 125 ? -8.196 7.825 16.835 1.00 88.31 125 PHE A C 1
ATOM 966 O O . PHE A 1 125 ? -8.620 8.635 16.014 1.00 88.31 125 PHE A O 1
ATOM 973 N N . ASP A 1 126 ? -8.362 6.505 16.705 1.00 88.19 126 ASP A N 1
ATOM 974 C CA . ASP A 1 126 ? -9.106 5.823 15.640 1.00 88.19 126 ASP A CA 1
ATOM 975 C C . ASP A 1 126 ? -8.565 6.084 14.224 1.00 88.19 126 ASP A C 1
ATOM 977 O O . ASP A 1 126 ? -9.264 5.942 13.220 1.00 88.19 126 ASP A O 1
ATOM 981 N N . ARG A 1 127 ? -7.280 6.445 14.111 1.00 90.75 127 ARG A N 1
ATOM 982 C CA . ARG A 1 127 ? -6.612 6.650 12.818 1.00 90.75 127 ARG A CA 1
ATOM 983 C C . ARG A 1 127 ? -5.906 5.377 12.391 1.00 90.75 127 ARG A C 1
ATOM 985 O O . ARG A 1 127 ? -5.334 4.677 13.225 1.00 90.75 127 ARG A O 1
ATOM 992 N N . ALA A 1 128 ? -5.877 5.103 11.089 1.00 93.62 128 ALA A N 1
ATOM 993 C CA . ALA A 1 128 ? -5.128 3.973 10.552 1.00 93.62 128 ALA A CA 1
ATOM 994 C C . ALA A 1 128 ? -3.641 4.101 10.927 1.00 93.62 128 ALA A C 1
ATOM 996 O O . ALA A 1 128 ? -2.963 5.037 10.523 1.00 93.62 128 ALA A O 1
ATOM 997 N N . ALA A 1 129 ? -3.122 3.156 11.704 1.00 96.44 129 ALA A N 1
ATOM 998 C CA . ALA A 1 129 ? -1.738 3.153 12.173 1.00 96.44 129 ALA A CA 1
ATOM 999 C C . ALA A 1 129 ? -0.864 2.190 11.364 1.00 96.44 129 ALA A C 1
ATOM 1001 O O . ALA A 1 129 ? 0.316 2.453 11.126 1.00 96.44 129 ALA A O 1
ATOM 1002 N N . SER A 1 130 ? -1.436 1.064 10.935 1.00 97.62 130 SER A N 1
ATOM 1003 C CA . SER A 1 130 ? -0.790 0.151 9.994 1.00 97.62 130 SER A CA 1
ATOM 1004 C C . SER A 1 130 ? -1.797 -0.733 9.273 1.00 97.62 130 SER A C 1
ATOM 1006 O O . SER A 1 130 ? -2.867 -1.005 9.808 1.00 97.62 130 SER A O 1
ATOM 1008 N N . MET A 1 131 ? -1.395 -1.275 8.133 1.00 97.69 131 MET A N 1
ATOM 1009 C CA . MET A 1 131 ? -2.064 -2.372 7.445 1.00 97.69 131 MET A CA 1
ATOM 1010 C C . MET A 1 131 ? -1.083 -3.534 7.276 1.00 97.69 131 MET A C 1
ATOM 1012 O O . MET A 1 131 ? 0.099 -3.303 7.009 1.00 97.69 131 MET A O 1
ATOM 1016 N N . ARG A 1 132 ? -1.551 -4.776 7.415 1.00 97.31 132 ARG A N 1
ATOM 1017 C CA . ARG A 1 132 ? -0.757 -5.978 7.126 1.00 97.31 132 ARG A CA 1
ATOM 1018 C C . ARG A 1 132 ? -1.543 -7.015 6.333 1.00 97.31 132 ARG A C 1
ATOM 1020 O O . ARG A 1 132 ? -2.756 -7.127 6.488 1.00 97.31 132 ARG A O 1
ATOM 1027 N N . THR A 1 133 ? -0.855 -7.769 5.487 1.00 96.62 133 THR A N 1
ATOM 1028 C CA . THR A 1 133 ? -1.455 -8.833 4.675 1.00 96.62 133 THR A CA 1
ATOM 1029 C C . THR A 1 133 ? -0.400 -9.813 4.170 1.00 96.62 133 THR A C 1
ATOM 1031 O O . THR A 1 133 ? 0.751 -9.443 3.936 1.00 96.62 133 THR A O 1
ATOM 1034 N N . ARG A 1 134 ? -0.808 -11.064 3.950 1.00 94.31 134 ARG A N 1
ATOM 1035 C CA . ARG A 1 134 ? -0.017 -12.075 3.232 1.00 94.31 134 ARG A CA 1
ATOM 1036 C C . ARG A 1 134 ? -0.414 -12.207 1.762 1.00 94.31 134 ARG A C 1
ATOM 1038 O O . ARG A 1 134 ? 0.261 -12.896 1.009 1.00 94.31 134 ARG A O 1
ATOM 1045 N N . ASP A 1 135 ? -1.458 -11.502 1.336 1.00 92.88 135 ASP A N 1
ATOM 1046 C CA . ASP A 1 135 ? -1.960 -11.561 -0.035 1.00 92.88 135 ASP A CA 1
ATOM 1047 C C . ASP A 1 135 ? -1.121 -10.686 -0.988 1.00 92.88 135 ASP A C 1
ATOM 1049 O O . ASP A 1 135 ? -1.304 -10.748 -2.202 1.00 92.88 135 ASP A O 1
ATOM 1053 N N . PHE A 1 136 ? -0.201 -9.853 -0.484 1.00 90.06 136 PHE A N 1
ATOM 1054 C CA . PHE A 1 136 ? 0.638 -9.007 -1.337 1.00 90.06 136 PHE A CA 1
ATOM 1055 C C . PHE A 1 136 ? 1.883 -9.764 -1.792 1.00 90.06 136 PHE A C 1
ATOM 1057 O O . PHE A 1 136 ? 2.811 -10.023 -1.022 1.00 90.06 136 PHE A O 1
ATOM 1064 N N . LEU A 1 137 ? 1.923 -10.077 -3.082 1.00 86.62 137 LEU A N 1
ATOM 1065 C CA . LEU A 1 137 ? 2.917 -10.976 -3.640 1.00 86.62 137 LEU A CA 1
ATOM 1066 C C . LEU A 1 137 ? 4.214 -10.237 -3.976 1.00 86.62 137 LEU A C 1
ATOM 1068 O O . LEU A 1 137 ? 4.220 -9.256 -4.724 1.00 86.62 137 LEU A O 1
ATOM 1072 N N . ARG A 1 138 ? 5.337 -10.759 -3.470 1.00 82.12 138 ARG A N 1
ATOM 1073 C CA . ARG A 1 138 ? 6.688 -10.319 -3.840 1.00 82.12 138 ARG A CA 1
ATOM 1074 C C . ARG A 1 138 ? 7.351 -11.364 -4.716 1.00 82.12 138 ARG A C 1
ATOM 1076 O O . ARG A 1 138 ? 7.602 -12.478 -4.264 1.00 82.12 138 ARG A O 1
ATOM 1083 N N . ARG A 1 139 ? 7.673 -11.007 -5.958 1.00 81.44 139 ARG A N 1
ATOM 1084 C CA . ARG A 1 139 ? 8.422 -11.893 -6.853 1.00 81.44 139 ARG A CA 1
ATOM 1085 C C . ARG A 1 139 ? 9.912 -11.855 -6.510 1.00 81.44 139 ARG A C 1
ATOM 1087 O O . ARG A 1 139 ? 10.499 -10.782 -6.390 1.00 81.44 139 ARG A O 1
ATOM 1094 N N . ARG A 1 140 ? 10.519 -13.027 -6.352 1.00 78.56 140 ARG A N 1
ATOM 1095 C CA . ARG A 1 140 ? 11.959 -13.225 -6.154 1.00 78.56 140 ARG A CA 1
ATOM 1096 C C . ARG A 1 140 ? 12.675 -13.311 -7.509 1.00 78.56 140 ARG A C 1
ATOM 1098 O O . ARG A 1 140 ? 12.052 -13.542 -8.545 1.00 78.56 140 ARG A O 1
ATOM 1105 N N . SER A 1 141 ? 13.998 -13.146 -7.507 1.00 74.88 141 SER A N 1
ATOM 1106 C CA . SER A 1 141 ? 14.831 -13.171 -8.725 1.00 74.88 141 SER A CA 1
ATOM 1107 C C . SER A 1 141 ? 14.790 -14.507 -9.474 1.00 74.88 141 SER A C 1
ATOM 1109 O O . SER A 1 141 ? 14.907 -14.534 -10.694 1.00 74.88 141 SER A O 1
ATOM 1111 N N . ASN A 1 142 ? 14.564 -15.610 -8.759 1.00 78.75 142 ASN A N 1
ATOM 1112 C CA . ASN A 1 142 ? 14.363 -16.951 -9.318 1.00 78.75 142 ASN A CA 1
ATOM 1113 C C . ASN A 1 142 ? 12.962 -17.154 -9.939 1.00 78.75 142 ASN A C 1
ATOM 1115 O O . ASN A 1 142 ? 12.632 -18.259 -10.360 1.00 78.75 142 ASN A O 1
ATOM 1119 N N . GLY A 1 143 ? 12.119 -16.118 -9.955 1.00 77.62 143 GLY A N 1
ATOM 1120 C CA . GLY A 1 143 ? 10.782 -16.143 -10.532 1.00 77.62 143 GLY A CA 1
ATOM 1121 C C . GLY A 1 143 ? 9.675 -16.639 -9.601 1.00 77.62 143 GLY A C 1
ATOM 1122 O O . GLY A 1 143 ? 8.514 -16.475 -9.973 1.00 77.62 143 GLY A O 1
ATOM 1123 N N . THR A 1 144 ? 9.994 -17.178 -8.417 1.00 83.50 144 THR A N 1
ATOM 1124 C CA . THR A 1 144 ? 8.996 -17.624 -7.428 1.00 83.50 144 THR A CA 1
ATOM 1125 C C . THR A 1 144 ? 8.456 -16.451 -6.613 1.00 83.50 144 THR A C 1
ATOM 1127 O O . THR A 1 144 ? 9.069 -15.385 -6.561 1.00 83.50 144 THR A O 1
ATOM 1130 N N . PHE A 1 145 ? 7.329 -16.642 -5.931 1.00 82.81 145 PHE A N 1
ATOM 1131 C CA . PHE A 1 145 ? 6.823 -15.667 -4.966 1.00 82.81 145 PHE A CA 1
ATOM 1132 C C . PHE A 1 145 ? 7.335 -15.960 -3.557 1.00 82.81 145 PHE A C 1
ATOM 1134 O O . PHE A 1 145 ? 7.645 -17.101 -3.211 1.00 82.81 145 PHE A O 1
ATOM 1141 N N . ASP A 1 146 ? 7.476 -14.903 -2.768 1.00 80.94 146 ASP A N 1
ATOM 1142 C CA . ASP A 1 146 ? 7.782 -14.988 -1.349 1.00 80.94 146 ASP A CA 1
ATOM 1143 C C . ASP A 1 146 ? 6.546 -15.494 -0.596 1.00 80.94 146 ASP A C 1
ATOM 1145 O O . ASP A 1 146 ? 5.531 -14.806 -0.568 1.00 80.94 146 ASP A O 1
ATOM 1149 N N . ALA A 1 147 ? 6.615 -16.710 -0.052 1.00 76.50 147 ALA A N 1
ATOM 1150 C CA . ALA A 1 147 ? 5.486 -17.345 0.631 1.00 76.50 147 ALA A CA 1
ATOM 1151 C C . ALA A 1 147 ? 5.398 -16.972 2.121 1.00 76.50 147 ALA A C 1
ATOM 1153 O O . ALA A 1 147 ? 4.332 -17.077 2.721 1.00 76.50 147 ALA A O 1
ATOM 1154 N N . ASP A 1 148 ? 6.515 -16.532 2.707 1.00 83.25 148 ASP A N 1
ATOM 1155 C CA . ASP A 1 148 ? 6.658 -16.396 4.160 1.00 83.25 148 ASP A CA 1
ATOM 1156 C C . ASP A 1 148 ? 6.668 -14.933 4.629 1.00 83.25 148 ASP A C 1
ATOM 1158 O O . ASP A 1 148 ? 6.554 -14.656 5.823 1.00 83.25 148 ASP A O 1
ATOM 1162 N N . GLY A 1 149 ? 6.831 -13.987 3.700 1.00 86.31 149 GLY A N 1
ATOM 1163 C CA . GLY A 1 149 ? 6.845 -12.560 4.000 1.00 86.31 149 GLY A CA 1
ATOM 1164 C C . GLY A 1 149 ? 5.438 -11.990 4.167 1.00 86.31 149 GLY A C 1
ATOM 1165 O O . GLY A 1 149 ? 4.600 -12.117 3.280 1.00 86.31 149 GLY A O 1
ATOM 1166 N N . GLU A 1 150 ? 5.198 -11.284 5.268 1.00 94.06 150 GLU A N 1
ATOM 1167 C CA . GLU A 1 150 ? 4.006 -10.455 5.437 1.00 94.06 150 GLU A CA 1
ATOM 1168 C C . GLU A 1 150 ? 4.294 -9.047 4.914 1.00 94.06 150 GLU A C 1
ATOM 1170 O O . GLU A 1 150 ? 5.285 -8.412 5.287 1.00 94.06 150 GLU A O 1
ATOM 1175 N N . TRP A 1 151 ? 3.433 -8.537 4.041 1.00 94.88 151 TRP A N 1
ATOM 1176 C CA . TRP A 1 151 ? 3.513 -7.150 3.618 1.00 94.88 151 TRP A CA 1
ATOM 1177 C C . TRP A 1 151 ? 2.853 -6.258 4.656 1.00 94.88 151 TRP A C 1
ATOM 1179 O O . TRP A 1 151 ? 1.717 -6.486 5.070 1.00 94.88 151 TRP A O 1
ATOM 1189 N N . ARG A 1 152 ? 3.579 -5.223 5.067 1.00 95.81 152 ARG A N 1
ATOM 1190 C CA . ARG A 1 152 ? 3.170 -4.271 6.086 1.00 95.81 152 ARG A CA 1
ATOM 1191 C C . ARG A 1 152 ? 3.359 -2.849 5.597 1.00 95.81 152 ARG A C 1
ATOM 1193 O O . ARG A 1 152 ? 4.437 -2.481 5.124 1.00 95.81 152 ARG A O 1
ATOM 1200 N N . VAL A 1 153 ? 2.329 -2.046 5.806 1.00 96.44 153 VAL A N 1
ATOM 1201 C CA . VAL A 1 153 ? 2.309 -0.614 5.538 1.00 96.44 153 VAL A CA 1
ATOM 1202 C C . VAL A 1 153 ? 2.105 0.109 6.862 1.00 96.44 153 VAL A C 1
ATOM 1204 O O . VAL A 1 153 ? 1.121 -0.142 7.548 1.00 96.44 153 VAL A O 1
ATOM 1207 N N . ASP A 1 154 ? 3.043 0.968 7.252 1.00 96.81 154 ASP A N 1
ATOM 1208 C CA . ASP A 1 154 ? 2.893 1.826 8.431 1.00 96.81 154 ASP A CA 1
ATOM 1209 C C . ASP A 1 154 ? 2.531 3.252 8.002 1.00 96.81 154 ASP A C 1
ATOM 1211 O O . ASP A 1 154 ? 3.082 3.779 7.028 1.00 96.81 154 ASP A O 1
ATOM 1215 N N . TYR A 1 155 ? 1.635 3.871 8.767 1.00 95.44 155 TYR A N 1
ATOM 1216 C CA . TYR A 1 155 ? 1.092 5.200 8.509 1.00 95.44 155 TYR A CA 1
ATOM 1217 C C . TYR A 1 155 ? 1.483 6.162 9.633 1.00 95.44 155 TYR A C 1
ATOM 1219 O O . TYR A 1 155 ? 1.320 5.859 10.818 1.00 95.44 155 TYR A O 1
ATOM 1227 N N . SER A 1 156 ? 1.996 7.340 9.280 1.00 94.12 156 SER A N 1
ATOM 1228 C CA . SER A 1 156 ? 2.400 8.354 10.259 1.00 94.12 156 SER A CA 1
ATOM 1229 C C . SER A 1 156 ? 2.216 9.784 9.750 1.00 94.12 156 SER A C 1
ATOM 1231 O O . SER A 1 156 ? 1.811 10.031 8.612 1.00 94.12 156 SER A O 1
ATOM 1233 N N . GLY A 1 157 ? 2.467 10.751 10.639 1.00 90.62 157 GLY A N 1
ATOM 1234 C CA . GLY A 1 157 ? 2.372 12.174 10.313 1.00 90.62 157 GLY A CA 1
ATOM 1235 C C . GLY A 1 157 ? 0.954 12.628 9.961 1.00 90.62 157 GLY A C 1
ATOM 1236 O O . GLY A 1 157 ? 0.800 13.505 9.119 1.00 90.62 157 GLY A O 1
ATOM 1237 N N . HIS A 1 158 ? -0.073 12.008 10.550 1.00 88.06 158 HIS A N 1
ATOM 1238 C CA . HIS A 1 158 ? -1.474 12.302 10.252 1.00 88.06 158 HIS A CA 1
ATOM 1239 C C . HIS A 1 158 ? -1.775 13.802 10.330 1.00 88.06 158 HIS A C 1
ATOM 1241 O O . HIS A 1 158 ? -1.635 14.410 11.392 1.00 88.06 158 HIS A O 1
ATOM 1247 N N . MET A 1 159 ? -2.225 14.375 9.215 1.00 83.06 159 MET A N 1
ATOM 1248 C CA . MET A 1 159 ? -2.670 15.763 9.132 1.00 83.06 159 MET A CA 1
ATOM 1249 C C . MET A 1 159 ? -4.180 15.815 8.968 1.00 83.06 159 MET A C 1
ATOM 1251 O O . MET A 1 159 ? -4.777 14.949 8.329 1.00 83.06 159 MET A O 1
ATOM 1255 N N . LEU A 1 160 ? -4.787 16.841 9.558 1.00 76.38 160 LEU A N 1
ATOM 1256 C CA . LEU A 1 160 ? -6.188 17.138 9.327 1.00 76.38 160 LEU A CA 1
ATOM 1257 C C . LEU A 1 160 ? -6.354 17.656 7.896 1.00 76.38 160 LEU A C 1
ATOM 1259 O O . LEU A 1 160 ? -5.746 18.660 7.522 1.00 76.38 160 LEU A O 1
ATOM 1263 N N . PHE A 1 161 ? -7.173 16.972 7.109 1.00 65.44 161 PHE A N 1
ATOM 1264 C CA . PHE A 1 161 ? -7.549 17.409 5.778 1.00 65.44 161 PHE A CA 1
ATOM 1265 C C . PHE A 1 161 ? -8.870 18.177 5.866 1.00 65.44 161 PHE A C 1
ATOM 1267 O O . PHE A 1 161 ? -9.910 17.609 6.204 1.00 65.44 161 PHE A O 1
ATOM 1274 N N . GLY A 1 162 ? -8.822 19.483 5.595 1.00 55.72 162 GLY A N 1
ATOM 1275 C CA . GLY A 1 162 ? -10.028 20.298 5.470 1.00 55.72 162 GLY A CA 1
ATOM 1276 C C . GLY A 1 162 ? -10.858 19.812 4.282 1.00 55.72 162 GLY A C 1
ATOM 1277 O O . GLY A 1 162 ? -10.330 19.626 3.188 1.00 55.72 162 GLY A O 1
ATOM 1278 N N . LEU A 1 163 ? -12.156 19.595 4.493 1.00 51.34 163 LEU A N 1
ATOM 1279 C CA . LEU A 1 163 ? -13.097 19.219 3.429 1.00 51.34 163 LEU A CA 1
ATOM 1280 C C . LEU A 1 163 ? -13.418 20.399 2.493 1.00 51.34 163 LEU A C 1
ATOM 1282 O O . LEU A 1 163 ? -14.061 20.216 1.458 1.00 51.34 163 LEU A O 1
ATOM 1286 N N . SER A 1 164 ? -12.991 21.614 2.844 1.00 47.44 164 SER A N 1
ATOM 1287 C CA . SER A 1 164 ? -13.185 22.805 2.029 1.00 47.44 164 SER A CA 1
ATOM 1288 C C . SER A 1 164 ? -12.272 22.838 0.796 1.00 47.44 164 SER A C 1
ATOM 1290 O O . SER A 1 164 ? -11.108 22.429 0.795 1.00 47.44 164 SER A O 1
ATOM 1292 N N . ARG A 1 165 ? -12.829 23.346 -0.309 1.00 45.41 165 ARG A N 1
ATOM 1293 C CA . ARG A 1 165 ? -12.160 23.468 -1.607 1.00 45.41 165 ARG A CA 1
ATOM 1294 C C . ARG A 1 165 ? -11.075 24.554 -1.518 1.00 45.41 165 ARG A C 1
ATOM 1296 O O . ARG A 1 165 ? -11.344 25.718 -1.770 1.00 45.41 165 ARG A O 1
ATOM 1303 N N . GLN A 1 166 ? -9.860 24.149 -1.148 1.00 49.75 166 GLN A N 1
ATOM 1304 C CA . GLN A 1 166 ? -8.630 24.957 -1.119 1.00 49.75 166 GLN A CA 1
ATOM 1305 C C . GLN A 1 166 ? -8.700 26.252 -0.284 1.00 49.75 166 GLN A C 1
ATOM 1307 O O . GLN A 1 166 ? -8.740 27.359 -0.815 1.00 49.75 166 GLN A O 1
ATOM 1312 N N . GLY A 1 167 ? -8.611 26.111 1.039 1.00 49.69 167 GLY A N 1
ATOM 1313 C CA . GLY A 1 167 ? -8.284 27.196 1.969 1.00 49.69 167 GLY A CA 1
ATOM 1314 C C . GLY A 1 167 ? -7.495 26.671 3.177 1.00 49.69 167 GLY A C 1
ATOM 1315 O O . GLY A 1 167 ? -7.451 25.455 3.377 1.00 49.69 167 GLY A O 1
ATOM 1316 N N . PRO A 1 168 ? -6.827 27.538 3.968 1.00 49.84 168 PRO A N 1
ATOM 1317 C CA . PRO A 1 168 ? -6.284 27.129 5.261 1.00 49.84 168 PRO A CA 1
ATOM 1318 C C . PRO A 1 168 ? -7.411 26.539 6.111 1.00 49.84 168 PRO A C 1
ATOM 1320 O O . PRO A 1 168 ? -8.500 27.112 6.158 1.00 49.84 168 PRO A O 1
ATOM 1323 N N . VAL A 1 169 ? -7.140 25.403 6.761 1.00 54.44 169 VAL A N 1
ATOM 1324 C CA . VAL A 1 169 ? -8.106 24.726 7.633 1.00 54.44 169 VAL A CA 1
ATOM 1325 C C . VAL A 1 169 ? -8.658 25.742 8.627 1.00 54.44 169 VAL A C 1
ATOM 1327 O O . VAL A 1 169 ? -7.910 26.365 9.386 1.00 54.44 169 VAL A O 1
ATOM 1330 N N . THR A 1 170 ? -9.965 25.955 8.585 1.00 55.19 170 THR A N 1
ATOM 1331 C CA . THR A 1 170 ? -10.625 26.932 9.445 1.00 55.19 170 THR A CA 1
ATOM 1332 C C . THR A 1 170 ? -10.639 26.428 10.889 1.00 55.19 170 THR A C 1
ATOM 1334 O O . THR A 1 170 ? -10.678 25.227 11.156 1.00 55.19 170 THR A O 1
ATOM 1337 N N . HIS A 1 171 ? -10.646 27.346 11.860 1.00 51.62 171 HIS A N 1
ATOM 1338 C CA . HIS A 1 171 ? -10.754 26.983 13.279 1.00 51.62 171 HIS A CA 1
ATOM 1339 C C . HIS A 1 171 ? -12.031 26.168 13.578 1.00 51.62 171 HIS A C 1
ATOM 1341 O O . HIS A 1 171 ? -12.034 25.323 14.467 1.00 51.62 171 HIS A O 1
ATOM 1347 N N . ALA A 1 172 ? -13.088 26.366 12.781 1.00 51.69 172 ALA A N 1
ATOM 1348 C CA . ALA A 1 172 ? -14.327 25.598 12.848 1.00 51.69 172 ALA A CA 1
ATOM 1349 C C . ALA A 1 172 ? -14.136 24.125 12.432 1.00 51.69 172 ALA A C 1
ATOM 1351 O O . ALA A 1 172 ? -14.599 23.237 13.144 1.00 51.69 172 ALA A O 1
ATOM 1352 N N . GLU A 1 173 ? -13.394 23.851 11.351 1.00 51.47 173 GLU A N 1
ATOM 1353 C CA . GLU A 1 173 ? -13.063 22.485 10.899 1.00 51.47 173 GLU A CA 1
ATOM 1354 C C . GLU A 1 173 ? -12.145 21.750 11.896 1.00 51.47 173 GLU A C 1
ATOM 1356 O O . GLU A 1 173 ? -12.278 20.543 12.087 1.00 51.47 173 GLU A O 1
ATOM 1361 N N . LEU A 1 174 ? -11.257 22.481 12.584 1.00 51.03 174 LEU A N 1
ATOM 1362 C CA . LEU A 1 174 ? -10.421 21.957 13.678 1.00 51.03 174 LEU A CA 1
ATOM 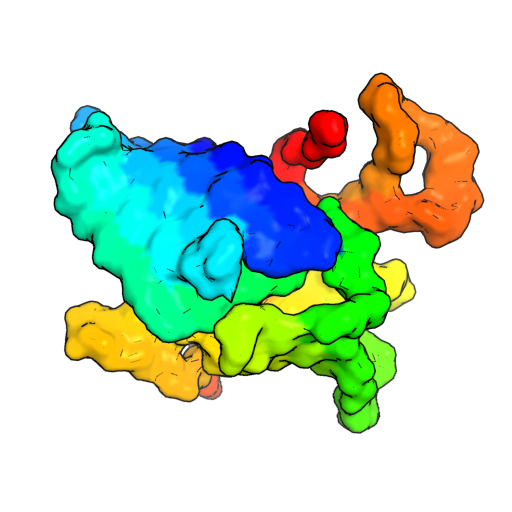1363 C C . LEU A 1 174 ? -11.223 21.629 14.950 1.00 51.03 174 LEU A C 1
ATOM 1365 O O . LEU A 1 174 ? -10.795 20.795 15.744 1.00 51.03 174 LEU A O 1
ATOM 1369 N N . SER A 1 175 ? -12.358 22.304 15.159 1.00 45.84 175 SER A N 1
ATOM 1370 C CA . SER A 1 175 ? -13.211 22.158 16.348 1.00 45.84 175 SER A CA 1
ATOM 1371 C C . SER A 1 175 ? -14.281 21.072 16.217 1.00 45.84 175 SER A C 1
ATOM 1373 O O . SER A 1 175 ? -14.879 20.665 17.214 1.00 45.84 175 SER A O 1
ATOM 1375 N N . THR A 1 176 ? -14.520 20.574 15.002 1.00 50.06 176 THR A N 1
ATOM 1376 C CA . THR A 1 176 ? -15.386 19.418 14.788 1.00 50.06 176 THR A CA 1
ATOM 1377 C C . THR A 1 176 ? -14.613 18.117 15.020 1.00 50.06 176 THR A C 1
ATOM 1379 O O . THR A 1 176 ? -13.577 17.921 14.387 1.00 50.06 176 THR A O 1
ATOM 1382 N N . PRO A 1 177 ? -15.145 17.152 15.795 1.00 49.00 177 PRO A N 1
ATOM 1383 C CA . PRO A 1 177 ? -14.600 15.788 15.843 1.00 49.00 177 PRO A CA 1
ATOM 1384 C C . PRO A 1 177 ? -14.690 15.041 14.492 1.00 49.00 177 PRO A C 1
ATOM 1386 O O . PRO A 1 177 ? -14.214 13.921 14.373 1.00 49.00 177 PRO A O 1
ATOM 1389 N N . LEU A 1 178 ? -15.288 15.664 13.467 1.00 50.81 178 LEU A N 1
ATOM 1390 C CA . LEU A 1 178 ? -15.461 15.164 12.096 1.00 50.81 178 LEU A CA 1
ATOM 1391 C C . LEU A 1 178 ? -14.265 15.453 11.172 1.00 50.81 178 LEU A C 1
ATOM 1393 O O . LEU A 1 178 ? -14.353 15.254 9.960 1.00 50.81 178 LEU A O 1
ATOM 1397 N N . GLY A 1 179 ? -13.161 15.955 11.720 1.00 60.84 179 GLY A N 1
ATOM 1398 C CA . GLY A 1 179 ? -11.957 16.212 10.954 1.00 60.84 179 GLY A CA 1
ATOM 1399 C C . GLY A 1 179 ? -11.360 14.932 10.364 1.00 60.84 179 GLY A C 1
ATOM 1400 O O .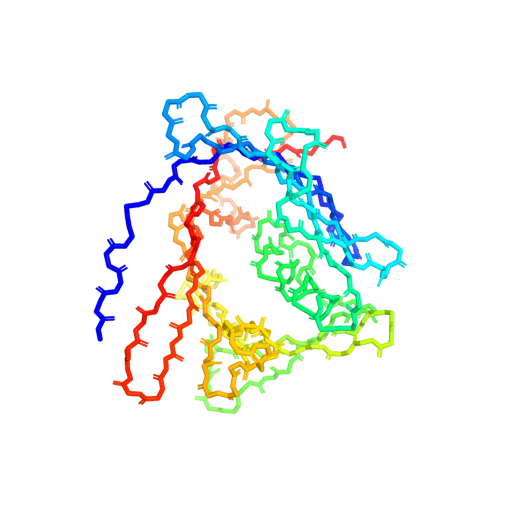 GLY A 1 179 ? -10.949 14.037 11.099 1.00 60.84 179 GLY A O 1
ATOM 1401 N N . ILE A 1 180 ? -11.283 14.836 9.035 1.00 71.12 180 ILE A N 1
ATOM 1402 C CA . ILE A 1 180 ? -10.702 13.663 8.379 1.00 71.12 180 ILE A CA 1
ATOM 1403 C C . ILE A 1 180 ? -9.177 13.741 8.467 1.00 71.12 180 ILE A C 1
ATOM 1405 O O . ILE A 1 180 ? -8.546 14.600 7.850 1.00 71.12 180 ILE A O 1
ATOM 1409 N N . HIS A 1 181 ? -8.571 12.827 9.221 1.00 81.75 181 HIS A N 1
ATOM 1410 C CA . HIS A 1 181 ? -7.121 12.698 9.292 1.00 81.75 181 HIS A CA 1
ATOM 1411 C C . HIS A 1 181 ? -6.605 11.760 8.207 1.00 81.75 181 HIS A C 1
ATOM 1413 O O . HIS A 1 181 ? -6.981 10.592 8.165 1.00 81.75 181 HIS A O 1
ATOM 1419 N N . ILE A 1 182 ? -5.682 12.256 7.386 1.00 86.38 182 ILE A N 1
ATOM 1420 C CA . ILE A 1 182 ? -4.974 11.443 6.394 1.00 86.38 182 ILE A CA 1
ATOM 1421 C C . ILE A 1 182 ? -3.497 11.327 6.781 1.00 86.38 182 ILE A C 1
ATOM 1423 O O . ILE A 1 182 ? -2.916 12.301 7.279 1.00 86.38 182 ILE A O 1
ATOM 1427 N N . PRO A 1 183 ? -2.856 10.163 6.591 1.00 90.75 183 PRO A N 1
ATOM 1428 C CA . PRO A 1 183 ? -1.424 10.043 6.812 1.00 90.75 183 PRO A CA 1
ATOM 1429 C C . PRO A 1 183 ? -0.659 10.864 5.777 1.00 90.75 183 PRO A C 1
ATOM 1431 O O . PRO A 1 183 ? -1.036 10.930 4.612 1.00 90.75 183 PRO A O 1
ATOM 1434 N N . THR A 1 184 ? 0.445 11.476 6.193 1.00 90.06 184 THR A N 1
ATOM 1435 C CA . THR A 1 184 ? 1.357 12.179 5.270 1.00 90.06 184 THR A CA 1
ATOM 1436 C C . THR A 1 184 ? 2.600 11.368 4.964 1.00 90.06 184 THR A C 1
ATOM 1438 O O . THR A 1 184 ? 3.343 11.691 4.039 1.00 90.06 184 THR A O 1
ATOM 1441 N N . GLN A 1 185 ? 2.826 10.309 5.734 1.00 92.25 185 GLN A N 1
ATOM 1442 C CA . GLN A 1 185 ? 3.945 9.402 5.595 1.00 92.25 185 GLN A CA 1
ATOM 1443 C C . GLN A 1 185 ? 3.409 7.980 5.515 1.00 92.25 185 GLN A C 1
ATOM 1445 O O . GLN A 1 185 ? 2.641 7.546 6.376 1.00 92.25 185 GLN A O 1
ATOM 1450 N N . ILE A 1 186 ? 3.837 7.263 4.481 1.00 93.06 186 ILE A N 1
ATOM 1451 C CA . ILE A 1 186 ? 3.473 5.865 4.252 1.00 93.06 186 ILE A CA 1
ATOM 1452 C C . ILE A 1 186 ? 4.762 5.084 4.024 1.00 93.06 186 ILE A C 1
ATOM 1454 O O . ILE A 1 186 ? 5.565 5.448 3.163 1.00 93.06 186 ILE A O 1
ATOM 1458 N N . ASN A 1 187 ? 4.978 4.019 4.791 1.00 93.38 187 ASN A N 1
ATOM 1459 C CA . ASN A 1 187 ? 6.153 3.162 4.660 1.00 93.38 187 ASN A CA 1
ATOM 1460 C C . ASN A 1 187 ? 5.734 1.716 4.394 1.00 93.38 187 ASN A C 1
ATOM 1462 O O . ASN A 1 187 ? 5.184 1.065 5.280 1.00 93.38 187 ASN A O 1
ATOM 1466 N N . ALA A 1 188 ? 6.030 1.213 3.198 1.00 92.62 188 ALA A N 1
ATOM 1467 C CA . ALA A 1 188 ? 5.704 -0.142 2.775 1.00 92.62 188 ALA A CA 1
ATOM 1468 C C . ALA A 1 188 ? 6.927 -1.059 2.878 1.00 92.62 188 ALA A C 1
ATOM 1470 O O . ALA A 1 188 ? 8.013 -0.770 2.358 1.00 92.62 188 ALA A O 1
ATOM 1471 N N . SER A 1 189 ? 6.749 -2.204 3.522 1.00 92.25 189 SER A N 1
ATOM 1472 C CA . SER A 1 189 ? 7.830 -3.137 3.826 1.00 92.25 189 SER A CA 1
ATOM 1473 C C . SER A 1 189 ? 7.350 -4.576 3.877 1.00 92.25 189 SER A C 1
ATOM 1475 O O . SER A 1 189 ? 6.186 -4.823 4.166 1.00 92.25 189 SER A O 1
ATOM 1477 N N . TRP A 1 190 ? 8.270 -5.511 3.703 1.00 90.25 190 TRP A N 1
ATOM 1478 C CA . TRP A 1 190 ? 8.058 -6.910 4.045 1.00 90.25 190 TRP A CA 1
ATOM 1479 C C . TRP A 1 190 ? 8.656 -7.222 5.410 1.00 90.25 190 TRP A C 1
ATOM 1481 O O . TRP A 1 190 ? 9.752 -6.755 5.724 1.00 90.25 190 TRP A O 1
ATOM 1491 N N . VAL A 1 191 ? 7.927 -7.997 6.206 1.00 92.06 191 VAL A N 1
ATOM 1492 C CA . VAL A 1 191 ? 8.357 -8.544 7.494 1.00 92.06 191 VAL A CA 1
ATOM 1493 C C . VAL A 1 191 ? 8.434 -10.060 7.353 1.00 92.06 191 VAL A C 1
ATOM 1495 O O . VAL A 1 191 ? 7.463 -10.693 6.942 1.00 92.06 191 VAL A O 1
ATOM 1498 N N . PHE A 1 192 ? 9.594 -10.631 7.659 1.00 90.56 192 PHE A N 1
ATOM 1499 C CA . PHE A 1 192 ? 9.864 -12.062 7.529 1.00 90.56 192 PHE A CA 1
ATOM 1500 C C . PHE A 1 192 ? 9.772 -12.780 8.887 1.00 90.56 192 PHE A C 1
ATOM 1502 O O . PHE A 1 192 ? 9.841 -12.122 9.929 1.00 90.56 192 PHE A O 1
ATOM 1509 N N . PRO A 1 193 ? 9.634 -14.122 8.913 1.00 88.88 193 PRO A N 1
ATOM 1510 C CA . PRO A 1 193 ? 9.479 -14.881 10.160 1.00 88.88 193 PRO A CA 1
ATOM 1511 C C . PRO A 1 193 ? 10.653 -14.759 11.140 1.00 88.88 193 PRO A C 1
ATOM 1513 O O . PRO A 1 193 ? 10.469 -14.920 12.342 1.00 88.88 193 PRO A O 1
ATOM 1516 N N . ASP A 1 194 ? 11.852 -14.458 10.641 1.00 89.81 194 ASP A N 1
ATOM 1517 C CA . ASP A 1 194 ? 13.053 -14.200 11.445 1.00 89.81 194 ASP A CA 1
ATOM 1518 C C . ASP A 1 194 ? 13.060 -12.796 12.091 1.00 89.81 194 ASP A C 1
ATOM 1520 O O . ASP A 1 194 ? 14.017 -12.426 12.770 1.00 89.81 194 ASP A O 1
ATOM 1524 N N . GLY A 1 195 ? 12.002 -12.006 11.877 1.00 86.88 195 GLY A N 1
ATOM 1525 C CA . GLY A 1 195 ? 11.870 -10.624 12.332 1.00 86.88 195 GLY A CA 1
ATOM 1526 C C . GLY A 1 195 ? 12.559 -9.604 11.425 1.00 86.88 195 GLY A C 1
ATOM 1527 O O . GLY A 1 195 ? 12.436 -8.399 11.662 1.00 86.88 195 GLY A O 1
ATOM 1528 N N . THR A 1 196 ? 13.256 -10.046 10.373 1.00 88.25 196 THR A N 1
ATOM 1529 C CA . THR A 1 196 ? 13.905 -9.147 9.421 1.00 88.25 196 THR A CA 1
ATOM 1530 C C . THR A 1 196 ? 12.852 -8.324 8.685 1.00 88.25 196 THR A C 1
ATOM 1532 O O . THR A 1 196 ? 11.811 -8.829 8.257 1.00 88.25 196 THR A O 1
ATOM 1535 N N . ARG A 1 197 ? 13.140 -7.032 8.498 1.00 87.56 197 ARG A N 1
ATOM 1536 C CA . ARG A 1 197 ? 12.267 -6.101 7.784 1.00 87.56 197 ARG A CA 1
ATOM 1537 C C . ARG A 1 197 ? 12.966 -5.525 6.560 1.00 87.56 197 ARG A C 1
ATOM 1539 O O . ARG A 1 197 ? 14.000 -4.876 6.677 1.00 87.56 197 ARG A O 1
ATOM 1546 N N . PHE A 1 198 ? 12.350 -5.680 5.395 1.00 85.25 198 PHE A N 1
ATOM 1547 C CA . PHE A 1 198 ? 12.810 -5.096 4.139 1.00 85.25 198 PHE A CA 1
ATOM 1548 C C . PHE A 1 198 ? 11.876 -3.958 3.717 1.00 85.25 198 PHE A C 1
ATOM 1550 O O . PHE A 1 198 ? 10.741 -4.194 3.304 1.00 85.25 198 PHE A O 1
ATOM 1557 N N . SER A 1 199 ? 12.331 -2.709 3.854 1.00 83.19 199 SER A N 1
ATOM 1558 C CA . SER A 1 199 ? 11.558 -1.533 3.428 1.00 83.19 199 SER A CA 1
ATOM 1559 C C . SER A 1 199 ? 11.741 -1.289 1.936 1.00 83.19 199 SER A C 1
ATOM 1561 O O . SER A 1 199 ? 12.865 -1.241 1.451 1.00 83.19 199 SER A O 1
ATOM 1563 N N . SER A 1 200 ? 10.631 -1.118 1.227 1.00 80.38 200 SER A N 1
ATOM 1564 C CA . SER A 1 200 ? 10.606 -1.098 -0.240 1.00 80.38 200 SER A CA 1
ATOM 1565 C C . SER A 1 200 ? 10.199 0.242 -0.828 1.00 80.38 200 SER A C 1
ATOM 1567 O O . SER A 1 200 ? 10.694 0.631 -1.881 1.00 80.38 200 SER A O 1
ATOM 1569 N N . ALA A 1 201 ? 9.330 0.968 -0.130 1.00 82.75 201 ALA A N 1
ATOM 1570 C CA . ALA A 1 201 ? 8.882 2.280 -0.545 1.00 82.75 201 ALA A CA 1
ATOM 1571 C C . ALA A 1 201 ? 8.572 3.135 0.678 1.00 82.75 201 ALA A C 1
ATOM 1573 O O . ALA A 1 201 ? 7.993 2.664 1.660 1.00 82.75 201 ALA A O 1
ATOM 1574 N N . ARG A 1 202 ? 8.939 4.412 0.584 1.00 87.00 202 ARG A N 1
ATOM 1575 C CA . ARG A 1 202 ? 8.546 5.446 1.531 1.00 87.00 202 ARG A CA 1
ATOM 1576 C C . ARG A 1 202 ? 7.962 6.605 0.747 1.00 87.00 202 ARG A C 1
ATOM 1578 O O . ARG A 1 202 ? 8.627 7.154 -0.128 1.00 87.00 202 ARG A O 1
ATOM 1585 N N . PHE A 1 203 ? 6.739 6.972 1.087 1.00 84.25 203 PHE A N 1
ATOM 1586 C CA . PHE A 1 203 ? 6.025 8.076 0.474 1.00 84.25 203 PHE A CA 1
ATOM 1587 C C . PHE A 1 203 ? 5.899 9.212 1.477 1.00 84.25 203 PHE A C 1
ATOM 1589 O O . PHE A 1 203 ? 5.566 8.985 2.642 1.00 84.25 203 PHE A O 1
ATOM 1596 N N . THR A 1 204 ? 6.123 10.426 0.987 1.00 85.50 204 THR A N 1
ATOM 1597 C CA . THR A 1 204 ? 5.719 11.655 1.663 1.00 85.50 204 THR A CA 1
ATOM 1598 C C . THR A 1 204 ? 4.664 12.317 0.793 1.00 85.50 204 THR A C 1
ATOM 1600 O O . THR A 1 204 ? 4.940 12.687 -0.350 1.00 85.50 204 THR A O 1
ATOM 1603 N N . ILE A 1 205 ? 3.452 12.458 1.318 1.00 80.94 205 ILE A N 1
ATOM 1604 C CA . ILE A 1 205 ? 2.352 13.109 0.614 1.00 80.94 205 ILE A CA 1
ATOM 1605 C C . ILE A 1 205 ? 2.502 14.616 0.793 1.00 80.94 205 ILE A C 1
ATOM 1607 O O . ILE A 1 205 ? 2.223 15.161 1.858 1.00 80.94 205 ILE A O 1
ATOM 1611 N N . ALA A 1 206 ? 2.962 15.288 -0.261 1.00 73.62 206 ALA A N 1
ATOM 1612 C CA . ALA A 1 206 ? 3.146 16.738 -0.253 1.00 73.62 206 ALA A CA 1
ATOM 1613 C C . ALA A 1 206 ? 1.834 17.507 -0.485 1.00 73.62 206 ALA A C 1
ATOM 1615 O O . ALA A 1 206 ? 1.672 18.620 0.010 1.00 73.62 206 ALA A O 1
ATOM 1616 N N . LYS A 1 207 ? 0.905 16.936 -1.264 1.00 73.88 207 LYS A N 1
ATOM 1617 C CA . LYS A 1 207 ? -0.368 17.566 -1.632 1.00 73.88 207 LYS A CA 1
ATOM 1618 C C . LYS A 1 207 ? -1.400 16.505 -2.019 1.00 73.88 207 LYS A C 1
ATOM 1620 O O . LYS A 1 207 ? -1.067 15.577 -2.749 1.00 73.88 207 LYS A O 1
ATOM 1625 N N . VAL A 1 208 ? -2.648 16.691 -1.592 1.00 71.38 208 VAL A N 1
ATOM 1626 C CA . VAL A 1 208 ? -3.820 15.944 -2.076 1.00 71.38 208 VAL A CA 1
ATOM 1627 C C . VAL A 1 208 ? -4.813 16.950 -2.647 1.00 71.38 208 VAL A C 1
ATOM 1629 O O . VAL A 1 208 ? -5.056 17.996 -2.044 1.00 71.38 208 VAL A O 1
ATOM 1632 N N . THR A 1 209 ? -5.355 16.668 -3.828 1.00 70.50 209 THR A N 1
ATOM 1633 C CA . THR A 1 209 ? -6.332 17.523 -4.514 1.00 70.50 209 THR A CA 1
ATOM 1634 C C . THR A 1 209 ? -7.501 16.687 -5.008 1.00 70.50 209 THR A C 1
ATOM 1636 O O . THR A 1 209 ? -7.282 15.607 -5.549 1.00 70.50 209 THR A O 1
ATOM 1639 N N . ALA A 1 210 ? -8.719 17.205 -4.859 1.00 65.31 210 ALA A N 1
ATOM 1640 C CA . ALA A 1 210 ? -9.899 16.706 -5.556 1.00 65.31 210 ALA A CA 1
ATOM 1641 C C . ALA A 1 210 ? -10.145 17.590 -6.789 1.00 65.31 210 ALA A C 1
ATOM 1643 O O . ALA A 1 210 ? -10.146 18.820 -6.659 1.00 65.31 210 ALA A O 1
ATOM 1644 N N . GLU A 1 211 ? -10.291 16.969 -7.961 1.00 61.12 211 GLU A N 1
ATOM 1645 C CA . GLU A 1 211 ? -10.682 17.638 -9.213 1.00 61.12 211 GLU A CA 1
ATOM 1646 C C . GLU A 1 211 ? -12.212 17.704 -9.329 1.00 61.12 211 GLU A C 1
ATOM 1648 O O . GLU A 1 211 ? -12.866 16.674 -9.045 1.00 61.12 211 GLU A O 1
#

Sequence (211 aa):
MDEKGSWKECTATQRACPLEPAFVWTATANLAPLVTVKGCDSLVDNTGFCSWLLWGSVPAASGGGREVEQSLRLRWLAEAVCFPQALLPSRFLRWEAVEGQEQEAEAVLTYGGVCVRAIFRFDRFDRAASMRTRDFLRRRSNGTFDADGEWRVDYSGHMLFGLSRQGPVTHAELSTPLGIHIPTQINASWVFPDGTRFSSARFTIAKVTAE

InterPro domains: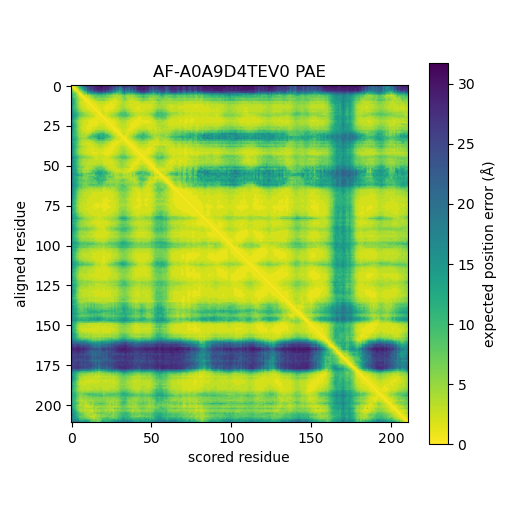
  IPR054213 Protein of unknown function DUF6920 [PF21900] (1-208)

Radius of gyration: 17.95 Å; Cα contacts (8 Å, |Δi|>4): 409; chains: 1; bounding box: 44×45×45 Å

Mean predicted aligned error: 7.48 Å

Organism: Chlorella vulgaris (NCBI:txid3077)

Secondary structure (DSSP, 8-state):
----PPP--EEEEEEEETTTTEEEEEEEEEEETTEEEEEEEEEETTEEEEEEEETTTEEEEEEESHHHHHHHHHHHHHHGGGSGGGGS--SSEEEEEPTT-TTEEEEEEEETTEEEEEEEEE-TTS-EEEEEES-S--B-TTS-B-SSPEEEEEEE--EEE--SSSSPPPHHHHHSTT-EEE-SEEEEEEE-TTS-EEEEEEEE-------

pLDDT: mean 84.43, std 14.7, range [31.31, 98.5]

Solvent-accessible surface area (backbone atoms only — not comparable to full-atom values): 12144 Å² total; per-residue (Å²): 132,87,82,82,68,81,86,67,66,67,54,71,53,75,51,68,50,56,92,50,83,31,33,44,35,38,35,43,32,58,82,48,92,97,38,40,37,30,39,37,41,35,29,51,97,68,46,25,41,38,38,30,17,40,80,67,75,43,84,71,48,71,52,55,52,71,64,47,30,46,28,50,48,50,48,46,59,68,52,26,54,70,37,62,76,42,69,46,78,54,101,40,33,45,80,42,81,41,88,96,35,93,53,34,36,32,39,40,40,46,60,80,94,44,74,49,55,35,40,36,31,43,44,100,80,76,42,74,37,32,39,36,26,70,63,48,69,45,76,44,97,89,70,47,68,56,86,70,38,33,33,34,36,41,40,38,73,66,40,76,49,61,90,61,90,83,68,81,71,46,73,66,54,74,69,39,96,80,50,48,64,25,54,32,30,42,40,35,27,36,39,36,88,90,69,52,70,50,78,77,49,75,48,72,64,88,77,87,85,87,134

Foldseek 3Di:
DPPPDPDWDKDKDKDADLQALWIWMWIWTDPDVQWIKIWIWTQDPLWTKIFIATVVPHTPDIDTDDLRSQQSSVVSVQQSLQVVSSQDDDPFWDWADDPPQPQKIKIWGHDPNDIAIWIFGADPLRRTAKIKGQSNWDADPVRDTDNFWIKMKGFDPWDFDAPDQDDPRDVVLVPDSPGRTGGQWIWIWIAGPVRDIGTDDIGGRPDDHDD

Nearest PDB structures (foldseek):
  3u1w-assembly2_C  TM=2.356E-01  e=2.687E-01  Parabacteroides distasonis ATCC 8503
  4ipb-assembly2_B  TM=3.049E-01  e=7.314E+00  Bacteroides ovatus ATCC 8483